Protein AF-A0A3G5BII8-F1 (afdb_monomer)

Radius of gyration: 22.61 Å; Cα contacts (8 Å, |Δi|>4): 204; chains: 1; bounding box: 54×61×58 Å

Secondary structure (DSSP, 8-state):
--------------------HHHHHHHHHHHTT---SSHHHHHHHHHHHHHHHHHHHHHHHHHHTTSSSS-----GGGG--HHHHHHHTT---GGGGTTHHHHHHHHHHTT---SSHHHHHHHHHHHHHHHHHHHHHHHHHHTTSSS------TTTTS-HHHHHHHHS----PPPHHHHHHHHHHHHHHTT---SSHHHHHHHHHHHHHHHHHHHHHHHHHHTTSSS------TTTTS-HHHHHHHHSSPPPPP------

InterPro domains:
  IPR013201 Cathepsin propeptide inhibitor domain (I29) [PF08246] (25-84)
  IPR013201 Cathepsin propeptide inhibitor domain (I29) [PF08246] (103-163)
  IPR013201 Cathepsin propeptide inhibitor domain (I29) [PF08246] (183-243)
  IPR013201 Cathepsin propeptide inhibitor domain (I29) [SM00848] (25-85)
  IPR013201 Cathepsin propeptide inhibitor domain (I29) [SM00848] (103-163)
  IPR013201 Cathepsin propeptide inhibitor domain (I29) [SM00848] (183-243)
  IPR038765 Papain-like cysteine peptidase superfamily [SSF54001] (20-92)
  IPR038765 Papain-like cysteine peptidase superfamily [SSF54001] (96-172)
  IPR038765 Papain-like cysteine peptidase superfamily [SSF54001] (176-254)

pLDDT: mean 79.93, std 18.83, range [32.47, 97.56]

Structure (mmCIF, N/CA/C/O backbone):
data_AF-A0A3G5BII8-F1
#
_entry.id   AF-A0A3G5BII8-F1
#
loop_
_atom_site.group_PDB
_atom_site.id
_atom_site.type_symbol
_atom_site.label_atom_id
_atom_site.label_alt_id
_atom_site.label_comp_id
_atom_site.label_asym_id
_atom_site.label_entity_id
_atom_site.label_seq_id
_atom_site.pdbx_PDB_ins_code
_atom_site.Cartn_x
_atom_site.Cartn_y
_atom_site.Cartn_z
_atom_site.occupancy
_atom_site.B_iso_or_equiv
_atom_site.auth_seq_id
_atom_site.auth_comp_id
_atom_site.auth_asym_id
_atom_site.auth_atom_id
_atom_site.pdbx_PDB_model_num
ATOM 1 N N . MET A 1 1 ? -28.812 -36.209 3.129 1.00 38.53 1 MET A N 1
ATOM 2 C CA . MET A 1 1 ? -28.213 -36.170 1.780 1.00 38.53 1 MET A CA 1
ATOM 3 C C . MET A 1 1 ? -27.458 -34.857 1.645 1.00 38.53 1 MET A C 1
ATOM 5 O O . MET A 1 1 ? -28.089 -33.820 1.511 1.00 38.53 1 MET A O 1
ATOM 9 N N . LYS A 1 2 ? -26.135 -34.874 1.835 1.00 33.44 2 LYS A N 1
ATOM 10 C CA . LYS A 1 2 ? -25.273 -33.694 1.691 1.00 33.44 2 LYS A CA 1
ATOM 11 C C . LYS A 1 2 ? -24.419 -33.920 0.448 1.00 33.44 2 LYS A C 1
ATOM 13 O O . LYS A 1 2 ? -23.613 -34.845 0.433 1.00 33.44 2 LYS A O 1
ATOM 18 N N . GLY A 1 3 ? -24.686 -33.138 -0.595 1.00 33.31 3 GLY A N 1
ATOM 19 C CA . GLY A 1 3 ? -23.912 -33.132 -1.830 1.00 33.31 3 GLY A CA 1
ATOM 20 C C . GLY A 1 3 ? -22.541 -32.516 -1.577 1.00 33.31 3 GLY A C 1
ATOM 21 O O . GLY A 1 3 ? -22.441 -31.406 -1.057 1.00 33.31 3 GLY A O 1
ATOM 22 N N . PHE A 1 4 ? -21.498 -33.270 -1.903 1.00 38.75 4 PHE A N 1
ATOM 23 C CA . PHE A 1 4 ? -20.119 -32.807 -1.916 1.00 38.75 4 PHE A CA 1
ATOM 24 C C . PHE A 1 4 ? -19.889 -31.978 -3.183 1.00 38.75 4 PHE A C 1
ATOM 26 O O . PHE A 1 4 ? -19.974 -32.504 -4.289 1.00 38.75 4 PHE A O 1
ATOM 33 N N . PHE A 1 5 ? -19.575 -30.694 -3.021 1.00 34.56 5 PHE A N 1
ATOM 34 C CA . PHE A 1 5 ? -18.936 -29.905 -4.069 1.00 34.56 5 PHE A CA 1
ATOM 35 C C . PHE A 1 5 ? -17.430 -30.164 -3.998 1.00 34.56 5 PHE A C 1
ATOM 37 O O . PHE A 1 5 ? -16.744 -29.710 -3.083 1.00 34.56 5 PHE A O 1
ATOM 44 N N . THR A 1 6 ? -16.926 -30.947 -4.945 1.00 35.56 6 THR A N 1
ATOM 45 C CA . THR A 1 6 ? -15.498 -31.164 -5.173 1.00 35.56 6 THR A CA 1
ATOM 46 C C . THR A 1 6 ? -14.870 -29.887 -5.726 1.00 35.56 6 THR A C 1
ATOM 48 O O . THR A 1 6 ? -15.119 -29.512 -6.870 1.00 35.56 6 THR A O 1
ATOM 51 N N . PHE A 1 7 ? -14.044 -29.225 -4.916 1.00 34.06 7 PHE A N 1
ATOM 52 C CA . PHE A 1 7 ? -13.081 -28.241 -5.401 1.00 34.06 7 PHE A CA 1
ATOM 53 C C . PH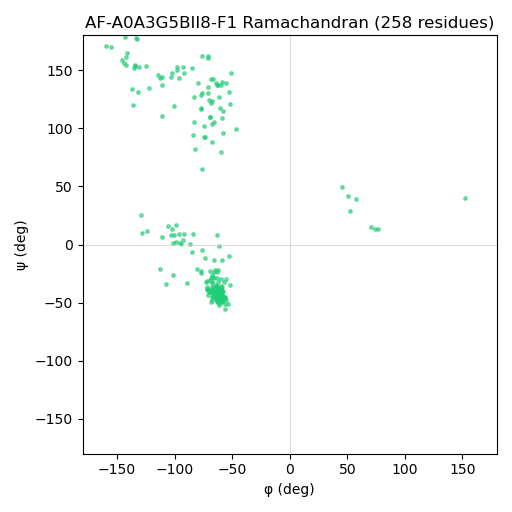E A 1 7 ? -12.002 -28.972 -6.202 1.00 34.06 7 PHE A C 1
ATOM 55 O O . PHE A 1 7 ? -11.334 -29.865 -5.682 1.00 34.06 7 PHE A O 1
ATOM 62 N N . ILE A 1 8 ? -11.831 -28.590 -7.466 1.00 34.06 8 ILE A N 1
ATOM 63 C CA . ILE A 1 8 ? -10.704 -29.028 -8.287 1.00 34.06 8 ILE A CA 1
ATOM 64 C C . ILE A 1 8 ? -9.468 -28.281 -7.778 1.00 34.06 8 ILE A C 1
ATOM 66 O O . ILE A 1 8 ? -9.187 -27.153 -8.175 1.00 34.06 8 ILE A O 1
ATOM 70 N N . ALA A 1 9 ? -8.745 -28.908 -6.855 1.00 32.47 9 ALA A N 1
ATOM 71 C CA . ALA A 1 9 ? -7.364 -28.566 -6.580 1.00 32.47 9 ALA A CA 1
ATOM 72 C C . ALA A 1 9 ? -6.518 -29.118 -7.736 1.00 32.47 9 ALA A C 1
ATOM 74 O O . ALA A 1 9 ? -6.235 -30.312 -7.779 1.00 32.47 9 ALA A O 1
ATOM 75 N N . PHE A 1 10 ? -6.098 -28.263 -8.670 1.00 37.59 10 PHE A N 1
ATOM 76 C CA . PHE A 1 10 ? -4.980 -28.589 -9.563 1.00 37.59 10 PHE A CA 1
ATOM 77 C C . PHE A 1 10 ? -3.667 -28.445 -8.778 1.00 37.59 10 PHE A C 1
ATOM 79 O O . PHE A 1 10 ? -2.844 -27.573 -9.026 1.00 37.59 10 PHE A O 1
ATOM 86 N N . GLY A 1 11 ? -3.496 -29.299 -7.768 1.00 35.84 11 GLY A N 1
ATOM 87 C CA . GLY A 1 11 ? -2.179 -29.687 -7.294 1.00 35.84 11 GLY A CA 1
ATOM 88 C C . GLY A 1 11 ? -1.725 -30.812 -8.206 1.00 35.84 11 GLY A C 1
ATOM 89 O O . GLY A 1 11 ? -2.111 -31.960 -7.997 1.00 35.84 11 GLY A O 1
ATOM 90 N N . ALA A 1 12 ? -0.977 -30.484 -9.257 1.00 36.06 12 ALA A N 1
ATOM 91 C CA . ALA A 1 12 ? -0.337 -31.498 -10.078 1.00 36.06 12 ALA A CA 1
ATOM 92 C C . ALA A 1 12 ? 0.745 -32.188 -9.232 1.00 36.06 12 ALA A C 1
ATOM 94 O O . ALA A 1 12 ? 1.900 -31.780 -9.208 1.00 36.06 12 ALA A O 1
ATOM 95 N N . VAL A 1 13 ? 0.349 -33.237 -8.511 1.00 46.75 13 VAL A N 1
ATOM 96 C CA . VAL A 1 13 ? 1.256 -34.318 -8.134 1.00 46.75 13 VAL A CA 1
ATOM 97 C C . VAL A 1 13 ? 1.460 -35.120 -9.412 1.00 46.75 13 VAL A C 1
ATOM 99 O O . VAL A 1 13 ? 0.645 -35.975 -9.754 1.00 46.75 13 VAL A O 1
ATOM 102 N N . LEU A 1 14 ? 2.504 -34.789 -10.167 1.00 34.50 14 LEU A N 1
ATOM 103 C CA . LEU A 1 14 ? 2.936 -35.578 -11.313 1.00 34.50 14 LEU A CA 1
ATOM 104 C C . LEU A 1 14 ? 4.387 -35.999 -11.120 1.00 34.50 14 LEU A C 1
ATOM 106 O O . LEU A 1 14 ? 5.231 -35.241 -10.650 1.00 34.50 14 LEU A O 1
ATOM 110 N N . ALA A 1 15 ? 4.601 -37.274 -11.418 1.00 34.09 15 ALA A N 1
ATOM 111 C CA . ALA A 1 15 ? 5.827 -38.019 -11.242 1.00 34.09 15 ALA A CA 1
ATOM 112 C C . ALA A 1 15 ? 7.044 -37.313 -11.857 1.00 34.09 15 ALA A C 1
ATOM 114 O O . ALA A 1 15 ? 6.938 -36.667 -12.897 1.00 34.09 15 ALA A O 1
ATOM 115 N N . PHE A 1 16 ? 8.204 -37.510 -11.223 1.00 39.09 16 PHE A N 1
ATOM 116 C CA . PHE A 1 16 ? 9.530 -37.115 -11.699 1.00 39.09 16 PHE A CA 1
ATOM 117 C C . PHE A 1 16 ? 9.849 -37.797 -13.048 1.00 39.09 16 PHE A C 1
ATOM 119 O O . PHE A 1 16 ? 10.567 -38.791 -13.119 1.00 39.09 16 PHE A O 1
ATOM 126 N N . ALA A 1 17 ? 9.321 -37.262 -14.144 1.00 41.09 17 ALA A N 1
ATOM 127 C CA . ALA A 1 17 ? 10.136 -37.108 -15.334 1.00 41.09 17 ALA A CA 1
ATOM 128 C C . ALA A 1 17 ? 11.030 -35.899 -15.047 1.00 41.09 17 ALA A C 1
ATOM 130 O O . ALA A 1 17 ? 10.524 -34.878 -14.587 1.00 41.09 17 ALA A O 1
ATOM 131 N N . ALA A 1 18 ? 12.344 -36.014 -15.249 1.00 48.53 18 ALA A N 1
ATOM 132 C CA . ALA A 1 18 ? 13.212 -34.842 -15.260 1.00 48.53 18 ALA A CA 1
ATOM 133 C C . ALA A 1 18 ? 12.681 -33.917 -16.361 1.00 48.53 18 ALA A C 1
ATOM 135 O O . ALA A 1 18 ? 12.910 -34.171 -17.543 1.00 48.53 18 ALA A O 1
ATOM 136 N N . ALA A 1 19 ? 11.859 -32.938 -15.981 1.00 58.09 19 ALA A N 1
ATOM 137 C CA . ALA A 1 19 ? 11.306 -31.990 -16.920 1.00 58.09 19 ALA A CA 1
ATOM 138 C C . ALA A 1 19 ? 12.497 -31.264 -17.538 1.00 58.09 19 ALA A C 1
ATOM 140 O O . ALA A 1 19 ? 13.308 -30.665 -16.830 1.00 58.09 19 ALA A O 1
ATOM 141 N N . ASP A 1 20 ? 12.646 -31.419 -18.851 1.00 81.81 20 ASP A N 1
ATOM 142 C CA . ASP A 1 20 ? 13.709 -30.758 -19.586 1.00 81.81 20 ASP A CA 1
ATOM 143 C C . ASP A 1 20 ? 13.573 -29.243 -19.391 1.00 81.81 20 ASP A C 1
ATOM 145 O O . ASP A 1 20 ? 12.462 -28.701 -19.394 1.00 81.81 20 ASP A O 1
ATOM 149 N N . PHE A 1 21 ? 14.703 -28.560 -19.221 1.00 87.31 21 PHE A N 1
ATOM 150 C CA . PHE A 1 21 ? 14.760 -27.116 -19.011 1.00 87.31 21 PHE A CA 1
ATOM 151 C C . PHE A 1 21 ? 13.979 -26.358 -20.095 1.00 87.31 21 PHE A C 1
ATOM 153 O O . PHE A 1 21 ? 13.325 -25.354 -19.814 1.00 87.31 21 PHE A O 1
ATOM 160 N N . GLU A 1 22 ? 13.990 -26.868 -21.328 1.00 88.75 22 GLU A N 1
ATOM 161 C CA . GLU A 1 22 ? 13.224 -26.308 -22.443 1.00 88.75 22 GLU A CA 1
ATOM 162 C C . GLU A 1 22 ? 11.706 -26.373 -22.225 1.00 88.75 22 GLU A C 1
ATOM 164 O O . GLU A 1 22 ? 10.993 -25.417 -22.543 1.00 88.75 22 GLU A O 1
ATOM 169 N N . SER A 1 23 ? 11.204 -27.461 -21.633 1.00 88.75 23 SER A N 1
ATOM 170 C CA . SER A 1 23 ? 9.790 -27.599 -21.270 1.00 88.75 23 SER A CA 1
ATOM 171 C C . SER A 1 23 ? 9.414 -26.625 -20.156 1.00 88.75 23 SER A C 1
ATOM 173 O O . SER A 1 23 ? 8.394 -25.947 -20.254 1.00 88.75 23 SER A O 1
ATOM 175 N N . GLU A 1 24 ? 10.245 -26.509 -19.121 1.00 90.06 24 GLU A N 1
ATOM 176 C CA . GLU A 1 24 ? 10.020 -25.586 -17.999 1.00 90.06 24 GLU A CA 1
ATOM 177 C C . GLU A 1 24 ? 10.048 -24.123 -18.451 1.00 90.06 24 GLU A C 1
ATOM 179 O O . GLU A 1 24 ? 9.194 -23.328 -18.064 1.00 90.06 24 GLU A O 1
ATOM 184 N N . TRP A 1 25 ? 10.971 -23.769 -19.348 1.00 92.25 25 TRP A N 1
ATOM 185 C CA . TRP A 1 25 ? 11.006 -22.447 -19.969 1.00 92.25 25 TRP A CA 1
ATOM 186 C C . TRP A 1 25 ? 9.746 -22.165 -20.792 1.00 92.25 25 TRP A C 1
ATOM 188 O O . TRP A 1 25 ? 9.158 -21.086 -20.684 1.00 92.25 25 TRP A O 1
ATOM 198 N N . ALA A 1 26 ? 9.290 -23.127 -21.599 1.00 90.06 26 ALA A N 1
ATOM 199 C CA . ALA A 1 26 ? 8.061 -22.981 -22.373 1.00 90.06 26 ALA A CA 1
ATOM 200 C C . ALA A 1 26 ? 6.830 -22.814 -21.465 1.00 90.06 26 ALA A C 1
ATOM 202 O O . ALA A 1 26 ? 6.017 -21.916 -21.698 1.00 90.06 26 ALA A O 1
ATOM 203 N N . GLN A 1 27 ? 6.720 -23.621 -20.407 1.00 87.62 27 GLN A N 1
ATOM 204 C CA . GLN A 1 27 ? 5.640 -23.528 -19.423 1.00 87.62 27 GLN A CA 1
ATOM 205 C C . GLN A 1 27 ? 5.669 -22.200 -18.674 1.00 87.62 27 GLN A C 1
ATOM 207 O O . GLN A 1 27 ? 4.633 -21.546 -18.578 1.00 87.62 27 GLN A O 1
ATOM 212 N N . PHE A 1 28 ? 6.842 -21.752 -18.224 1.00 88.25 28 PHE A N 1
ATOM 213 C CA . PHE A 1 28 ? 7.020 -20.446 -17.596 1.00 88.25 28 PHE A CA 1
ATOM 214 C C . PHE A 1 28 ? 6.512 -19.321 -18.501 1.00 88.25 28 PHE A C 1
ATOM 216 O O . PHE A 1 28 ? 5.731 -18.474 -18.059 1.00 88.25 28 PHE A O 1
ATOM 223 N N . LYS A 1 29 ? 6.885 -19.332 -19.788 1.00 88.00 29 LYS A N 1
ATOM 224 C CA . LYS A 1 29 ? 6.420 -18.308 -20.729 1.00 88.00 29 LYS A CA 1
ATOM 225 C C . LYS A 1 29 ? 4.902 -18.306 -20.887 1.00 88.00 29 LYS A C 1
ATOM 227 O O . LYS A 1 29 ? 4.303 -17.235 -20.914 1.00 88.00 29 LYS A O 1
ATOM 232 N N . VAL A 1 30 ? 4.272 -19.477 -20.955 1.00 82.94 30 VAL A N 1
ATOM 233 C CA . VAL A 1 30 ? 2.809 -19.592 -21.061 1.00 82.94 30 VAL A CA 1
ATOM 234 C C . VAL A 1 30 ? 2.125 -19.146 -19.768 1.00 82.94 30 VAL A C 1
ATOM 236 O O . VAL A 1 30 ? 1.222 -18.313 -19.804 1.00 82.94 30 VAL A O 1
ATOM 239 N N . GLN A 1 31 ? 2.574 -19.658 -18.623 1.00 78.94 31 GLN A N 1
ATOM 240 C CA . GLN A 1 31 ? 1.980 -19.404 -17.312 1.00 78.94 31 GLN A CA 1
ATOM 241 C C . GLN A 1 31 ? 2.031 -17.923 -16.925 1.00 78.94 31 GLN A C 1
ATOM 243 O O . GLN A 1 31 ? 1.066 -17.399 -16.373 1.00 78.94 31 GLN A O 1
ATOM 248 N N . TYR A 1 32 ? 3.140 -17.249 -17.231 1.00 77.00 32 TYR A N 1
ATOM 249 C CA . TYR A 1 32 ? 3.379 -15.846 -16.882 1.00 77.00 32 TYR A CA 1
ATOM 250 C C . TYR A 1 32 ? 3.252 -14.894 -18.078 1.00 77.00 32 TYR A C 1
ATOM 252 O O . TYR A 1 32 ? 3.715 -13.751 -18.018 1.00 77.00 32 TYR A O 1
ATOM 260 N N . ASN A 1 33 ? 2.637 -15.373 -19.168 1.00 81.06 33 ASN A N 1
ATOM 261 C CA . ASN A 1 33 ? 2.380 -14.634 -20.404 1.00 81.06 33 ASN A CA 1
ATOM 262 C C . ASN A 1 33 ? 3.601 -13.821 -20.890 1.00 81.06 33 ASN A C 1
ATOM 264 O O . ASN A 1 33 ? 3.518 -12.615 -21.139 1.00 81.06 33 ASN A O 1
ATOM 268 N N . ARG A 1 34 ? 4.766 -14.475 -20.955 1.00 76.88 34 ARG A N 1
ATOM 269 C CA . ARG A 1 34 ? 6.043 -13.849 -21.306 1.00 76.88 34 ARG A CA 1
ATOM 270 C C . ARG A 1 34 ? 6.212 -13.743 -22.813 1.00 76.88 34 ARG A C 1
ATOM 272 O O . ARG A 1 34 ? 6.180 -14.742 -23.527 1.00 76.88 34 ARG A O 1
ATOM 279 N N . HIS A 1 35 ? 6.496 -12.521 -23.250 1.00 82.38 35 HIS A N 1
ATOM 280 C CA . HIS A 1 35 ? 6.869 -12.175 -24.617 1.00 82.38 35 HIS A CA 1
ATOM 281 C C . HIS A 1 35 ? 8.116 -11.296 -24.562 1.00 82.38 35 HIS A C 1
ATOM 283 O O . HIS A 1 35 ? 8.153 -10.333 -23.793 1.00 82.38 35 HIS A O 1
ATOM 289 N N . TYR A 1 36 ? 9.127 -11.632 -25.358 1.00 82.94 36 TYR A N 1
ATOM 290 C CA . TYR A 1 36 ? 10.406 -10.921 -25.404 1.00 82.94 36 TYR A CA 1
ATOM 291 C C . TYR A 1 36 ? 10.535 -10.190 -26.738 1.00 82.94 36 TYR A C 1
ATOM 293 O O . TYR A 1 36 ? 10.153 -10.730 -27.776 1.00 82.94 36 TYR A O 1
ATOM 301 N N . ALA A 1 37 ? 11.017 -8.944 -26.714 1.00 75.69 37 ALA A N 1
ATOM 302 C CA . ALA A 1 37 ? 10.970 -8.080 -27.892 1.00 75.69 37 ALA A CA 1
ATOM 303 C C . ALA A 1 37 ? 11.961 -8.516 -28.977 1.00 75.69 37 ALA A C 1
ATOM 305 O O . ALA A 1 37 ? 11.701 -8.328 -30.166 1.00 75.69 37 ALA A O 1
ATOM 306 N N . THR A 1 38 ? 13.089 -9.098 -28.568 1.00 83.00 38 THR A N 1
ATOM 307 C CA . THR A 1 38 ? 14.141 -9.564 -29.469 1.00 83.00 38 THR A CA 1
ATOM 308 C C . THR A 1 38 ? 14.622 -10.962 -29.073 1.00 83.00 38 THR A C 1
ATOM 310 O O . THR A 1 38 ? 14.563 -11.325 -27.894 1.00 83.00 38 THR A O 1
ATOM 313 N N . PRO A 1 39 ? 15.154 -11.755 -30.023 1.00 85.31 39 PRO A N 1
ATOM 314 C CA . PRO A 1 39 ? 15.791 -13.034 -29.707 1.00 85.31 39 PRO A CA 1
ATOM 315 C C . PRO A 1 39 ? 16.956 -12.900 -28.715 1.00 85.31 39 PRO A C 1
ATOM 317 O O . PRO A 1 39 ? 17.194 -13.795 -27.909 1.00 85.31 39 PRO A O 1
ATOM 320 N N . GLN A 1 40 ? 17.671 -11.773 -28.750 1.00 79.62 40 GLN A N 1
ATOM 321 C CA . GLN A 1 40 ? 18.757 -11.465 -27.820 1.00 79.62 40 GLN A CA 1
ATOM 322 C C . GLN A 1 40 ? 18.227 -11.271 -26.394 1.00 79.62 40 GLN A C 1
ATOM 324 O O . GLN A 1 40 ? 18.801 -11.804 -25.445 1.00 79.62 40 GLN A O 1
ATOM 329 N N . GLU A 1 41 ? 17.108 -10.556 -26.240 1.00 79.12 41 GLU A N 1
ATOM 330 C CA . GLU A 1 41 ? 16.428 -10.420 -24.953 1.00 79.12 41 GLU A CA 1
ATOM 331 C C . GLU A 1 41 ? 15.916 -11.778 -24.460 1.00 79.12 41 GLU A C 1
ATOM 333 O O . GLU A 1 41 ? 16.124 -12.114 -23.297 1.00 79.12 41 GLU A O 1
ATOM 338 N N . GLU A 1 42 ? 15.315 -12.593 -25.330 1.00 87.50 42 GLU A N 1
ATOM 339 C CA . GLU A 1 42 ? 14.859 -13.934 -24.953 1.00 87.50 42 GLU A CA 1
ATOM 340 C C . GLU A 1 42 ? 16.017 -14.810 -24.462 1.00 87.50 42 GLU A C 1
ATOM 342 O O . GLU A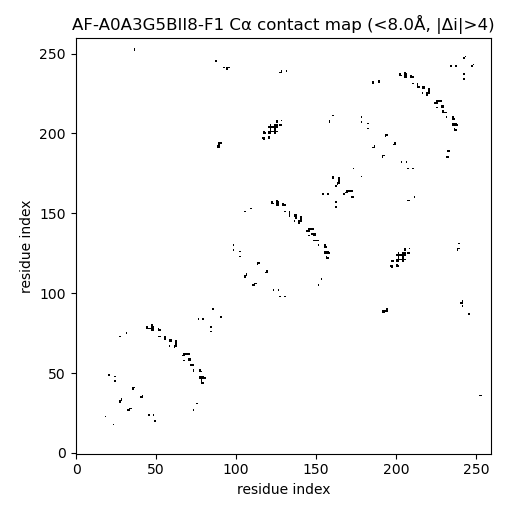 1 42 ? 15.892 -15.458 -23.423 1.00 87.50 42 GLU A O 1
ATOM 347 N N . ALA A 1 43 ? 17.159 -14.794 -25.152 1.00 86.62 43 ALA A N 1
ATOM 348 C CA . ALA A 1 43 ? 18.345 -15.538 -24.738 1.00 86.62 43 ALA A CA 1
ATOM 349 C C . ALA A 1 43 ? 18.859 -15.080 -23.362 1.00 86.62 43 ALA A C 1
ATOM 351 O O . ALA A 1 43 ? 19.145 -15.912 -22.498 1.00 86.62 43 ALA A O 1
ATOM 352 N N . PHE A 1 44 ? 18.912 -13.767 -23.123 1.00 84.94 44 PHE A N 1
ATOM 353 C CA . PHE A 1 44 ? 19.305 -13.199 -21.832 1.00 84.94 44 PHE A CA 1
ATOM 354 C C . PHE A 1 44 ? 18.338 -13.594 -20.703 1.00 84.94 44 PHE A C 1
ATOM 356 O O . PHE A 1 44 ? 18.761 -14.018 -19.626 1.00 84.94 44 PHE A O 1
ATOM 363 N N . ARG A 1 45 ? 17.029 -13.509 -20.949 1.00 89.31 45 ARG A N 1
ATOM 364 C CA . ARG A 1 45 ? 15.978 -13.847 -19.974 1.00 89.31 45 ARG A CA 1
ATOM 365 C C . ARG A 1 45 ? 15.938 -15.336 -19.668 1.00 89.31 45 ARG A C 1
ATOM 367 O O . ARG A 1 45 ? 15.774 -15.713 -18.510 1.00 89.31 45 ARG A O 1
ATOM 374 N N . LYS A 1 46 ? 16.160 -16.171 -20.682 1.00 92.06 46 LYS A N 1
ATOM 375 C CA . LYS A 1 46 ? 16.286 -17.622 -20.541 1.00 92.06 46 LYS A CA 1
ATOM 376 C C . LYS A 1 46 ? 17.475 -17.997 -19.656 1.00 92.06 46 LYS A C 1
ATOM 378 O O . LYS A 1 46 ? 17.353 -18.903 -18.840 1.00 92.06 46 LYS A O 1
ATOM 383 N N . GLU A 1 47 ? 18.588 -17.269 -19.746 1.00 90.00 47 GLU A N 1
ATOM 384 C CA . GLU A 1 47 ? 19.750 -17.474 -18.870 1.00 90.00 47 GLU A CA 1
ATOM 385 C C . GLU A 1 47 ? 19.471 -17.063 -17.412 1.00 90.00 47 GLU A C 1
ATOM 387 O O . GLU A 1 47 ? 19.850 -17.768 -16.478 1.00 90.00 47 GLU A O 1
ATOM 392 N N . LEU A 1 48 ? 18.752 -15.960 -17.185 1.00 86.50 48 LEU A N 1
ATOM 393 C CA . LEU A 1 48 ? 18.307 -15.579 -15.835 1.00 86.50 48 LEU A CA 1
ATOM 394 C C . LEU A 1 48 ? 17.339 -16.608 -15.243 1.00 86.50 48 LEU A C 1
ATOM 396 O O . LEU A 1 48 ? 17.469 -16.993 -14.079 1.00 86.50 48 LEU A O 1
ATOM 400 N N . PHE A 1 49 ? 16.399 -17.079 -16.061 1.00 91.38 49 PHE A N 1
ATOM 401 C CA . PHE A 1 49 ? 15.466 -18.127 -15.679 1.00 91.38 49 PHE A CA 1
ATOM 402 C C . PHE A 1 49 ? 16.186 -19.431 -15.344 1.00 91.38 49 PHE A C 1
ATOM 404 O O . PHE A 1 49 ? 15.866 -20.033 -14.325 1.00 91.38 49 PHE A O 1
ATOM 411 N N . ARG A 1 50 ? 17.198 -19.825 -16.128 1.00 92.50 50 ARG A N 1
ATOM 412 C CA . ARG A 1 50 ? 18.049 -20.991 -15.846 1.00 92.50 50 ARG A CA 1
ATOM 413 C C . ARG A 1 50 ? 18.654 -20.926 -14.454 1.00 92.50 50 ARG A C 1
ATOM 415 O O . ARG A 1 50 ? 18.463 -21.854 -13.676 1.00 92.50 50 ARG A O 1
ATOM 422 N N . LYS A 1 51 ? 19.285 -19.803 -14.107 1.00 88.94 51 LYS A N 1
ATOM 423 C CA . LYS A 1 51 ? 19.875 -19.596 -12.775 1.00 88.94 51 LYS A CA 1
ATOM 424 C C . LYS A 1 51 ? 18.838 -19.719 -11.661 1.00 88.94 51 LYS A C 1
ATOM 426 O O . LYS A 1 51 ? 19.092 -20.360 -10.644 1.00 88.94 51 LYS A O 1
ATOM 431 N N . THR A 1 52 ? 17.656 -19.125 -11.843 1.00 83.75 52 THR A N 1
ATOM 432 C CA . THR A 1 52 ? 16.571 -19.250 -10.859 1.00 83.75 52 THR A CA 1
ATOM 433 C C . THR A 1 52 ? 16.063 -20.687 -10.765 1.00 83.75 52 THR A C 1
ATOM 435 O O . THR A 1 52 ? 15.827 -21.178 -9.665 1.00 83.75 52 THR A O 1
ATOM 438 N N . TRP A 1 53 ? 15.903 -21.369 -11.895 1.00 90.06 53 TRP A N 1
ATOM 439 C CA . TRP A 1 53 ? 15.429 -22.744 -11.952 1.00 90.06 53 TRP A CA 1
ATOM 440 C C . TRP A 1 53 ? 16.399 -23.694 -11.251 1.00 90.06 53 TRP A C 1
ATOM 442 O O . TRP A 1 53 ? 15.975 -24.432 -10.366 1.00 90.06 53 TRP A O 1
ATOM 452 N N . GLU A 1 54 ? 17.698 -23.599 -11.537 1.00 90.12 54 GLU A N 1
ATOM 453 C CA . GLU A 1 54 ? 18.749 -24.365 -10.854 1.00 90.12 54 GLU A CA 1
ATOM 454 C C . GLU A 1 54 ? 18.738 -24.124 -9.338 1.00 90.12 54 GLU A C 1
ATOM 456 O O . GLU A 1 54 ? 18.741 -25.080 -8.563 1.00 90.12 54 GLU A O 1
ATOM 461 N N . MET A 1 55 ? 18.625 -22.863 -8.905 1.00 87.44 55 MET A N 1
ATOM 462 C CA . MET A 1 55 ? 18.508 -22.507 -7.485 1.00 87.44 55 MET A CA 1
ATOM 463 C C . MET A 1 55 ? 17.283 -23.162 -6.825 1.00 87.44 55 MET A C 1
ATOM 465 O O . MET A 1 55 ? 17.381 -23.685 -5.712 1.00 87.44 55 MET A O 1
ATOM 469 N N . VAL A 1 56 ? 16.126 -23.148 -7.496 1.00 85.62 56 VAL A N 1
ATOM 470 C CA . VAL A 1 56 ? 14.894 -23.784 -7.001 1.00 85.62 56 VAL A CA 1
ATOM 471 C C . VAL A 1 56 ? 15.068 -25.300 -6.895 1.00 85.62 56 VAL A C 1
ATOM 473 O O . VAL A 1 56 ? 14.676 -25.881 -5.880 1.00 85.62 56 VAL A O 1
ATOM 476 N N . GLN A 1 57 ? 15.681 -25.941 -7.894 1.00 87.38 57 GLN A N 1
ATOM 477 C CA . GLN A 1 57 ? 15.955 -27.381 -7.862 1.00 87.38 57 GLN A CA 1
ATOM 478 C C . GLN A 1 57 ? 16.905 -27.745 -6.716 1.00 87.38 57 GLN A C 1
ATOM 480 O O . GLN A 1 57 ? 16.626 -28.676 -5.959 1.00 87.38 57 GLN A O 1
ATOM 485 N N . GLU A 1 58 ? 17.988 -26.986 -6.528 1.00 86.12 58 GLU A N 1
ATOM 486 C CA . GLU A 1 58 ? 18.949 -27.221 -5.446 1.00 86.12 58 GLU A CA 1
ATOM 487 C C . GLU A 1 58 ? 18.289 -27.079 -4.065 1.00 86.12 58 GLU A C 1
ATOM 489 O O . GLU A 1 58 ? 18.477 -27.925 -3.185 1.00 86.12 58 GLU A O 1
ATOM 494 N N . HIS A 1 59 ? 17.473 -26.041 -3.869 1.00 81.00 59 HIS A N 1
ATOM 495 C CA . HIS A 1 59 ? 16.737 -25.847 -2.623 1.00 81.00 59 HIS A CA 1
ATOM 496 C C . HIS A 1 59 ? 15.722 -26.969 -2.368 1.00 81.00 59 HIS A C 1
ATOM 498 O O . HIS A 1 59 ? 15.636 -27.498 -1.259 1.00 81.00 59 HIS A O 1
ATOM 504 N N . ASN A 1 60 ? 14.968 -27.379 -3.387 1.00 83.06 60 ASN A N 1
ATOM 505 C CA . ASN A 1 60 ? 13.988 -28.453 -3.243 1.00 83.06 60 ASN A CA 1
ATOM 506 C C . ASN A 1 60 ? 14.655 -29.818 -3.018 1.00 83.06 60 ASN A C 1
ATOM 508 O O . ASN A 1 60 ? 14.107 -30.645 -2.289 1.00 83.06 60 ASN A O 1
ATOM 512 N N . ALA A 1 61 ? 15.868 -30.035 -3.531 1.00 86.94 61 ALA A N 1
ATOM 513 C CA . ALA A 1 61 ? 16.677 -31.194 -3.167 1.00 86.94 61 ALA A CA 1
ATOM 514 C C . ALA A 1 61 ? 17.060 -31.170 -1.675 1.00 86.94 61 ALA A C 1
ATOM 516 O O . ALA A 1 61 ? 16.921 -32.190 -0.999 1.00 86.94 61 ALA A O 1
ATOM 517 N N . LYS A 1 62 ? 17.464 -30.012 -1.129 1.00 78.88 62 LYS A N 1
ATOM 518 C CA . LYS A 1 62 ? 17.710 -29.837 0.321 1.00 78.88 62 LYS A CA 1
ATOM 519 C C . LYS A 1 62 ? 16.452 -30.116 1.146 1.00 78.88 62 LYS A C 1
ATOM 521 O O . LYS A 1 62 ? 16.538 -30.756 2.192 1.00 78.88 62 LYS A O 1
ATOM 526 N N . TYR A 1 63 ? 15.285 -29.693 0.661 1.00 74.62 63 TYR A N 1
ATOM 527 C CA . TYR A 1 63 ? 14.003 -29.966 1.315 1.00 74.62 63 TYR A CA 1
ATOM 528 C C . TYR A 1 63 ? 13.704 -31.465 1.384 1.00 74.62 63 TYR A C 1
ATOM 530 O O . TYR A 1 63 ? 13.355 -31.975 2.444 1.00 74.62 63 TYR A O 1
ATOM 538 N N . VAL A 1 64 ? 13.899 -32.193 0.280 1.00 82.62 64 VAL A N 1
ATOM 539 C CA . VAL A 1 64 ? 13.713 -33.655 0.242 1.00 82.62 64 VAL A CA 1
ATOM 540 C C . VAL A 1 64 ? 14.682 -34.370 1.190 1.00 82.62 64 VAL A C 1
ATOM 542 O O . VAL A 1 64 ? 14.318 -35.381 1.787 1.00 82.62 64 VAL A O 1
ATOM 545 N N . ARG A 1 65 ? 15.890 -33.826 1.388 1.00 89.00 65 ARG A N 1
ATOM 546 C CA . ARG A 1 65 ? 16.860 -34.316 2.386 1.00 89.00 65 ARG A CA 1
ATOM 547 C C . ARG A 1 65 ? 16.527 -33.916 3.831 1.00 89.00 65 ARG A C 1
ATOM 549 O O . ARG A 1 65 ? 17.219 -34.354 4.743 1.00 89.00 65 ARG A O 1
ATOM 556 N N . GLY A 1 66 ? 15.493 -33.103 4.055 1.00 85.12 66 GLY A N 1
ATOM 557 C CA . GLY A 1 66 ? 15.104 -32.612 5.379 1.00 85.12 66 GLY A CA 1
ATOM 558 C C . GLY A 1 66 ? 16.028 -31.534 5.957 1.00 85.12 66 GLY A C 1
ATOM 559 O O . GLY A 1 66 ? 15.938 -31.236 7.144 1.00 85.12 66 GLY A O 1
ATOM 560 N N . GLU A 1 67 ? 16.910 -30.941 5.145 1.00 83.12 67 GLU A N 1
ATOM 561 C CA . GLU A 1 67 ? 17.833 -29.872 5.570 1.00 83.12 67 GLU A CA 1
ATOM 562 C C . GLU A 1 67 ? 17.132 -28.512 5.696 1.00 83.12 67 GLU A C 1
ATOM 564 O O . GLU A 1 67 ? 17.577 -27.638 6.439 1.00 83.12 67 GLU A O 1
ATOM 569 N N . VAL A 1 68 ? 16.026 -28.329 4.972 1.00 69.00 68 VAL A N 1
ATOM 570 C CA . VAL A 1 68 ? 15.172 -27.138 5.027 1.00 69.00 68 VAL A CA 1
ATOM 571 C C . VAL A 1 68 ? 13.712 -27.554 5.188 1.00 69.00 68 VAL A C 1
ATOM 573 O O . VAL A 1 68 ? 13.308 -28.637 4.772 1.00 69.00 68 VAL 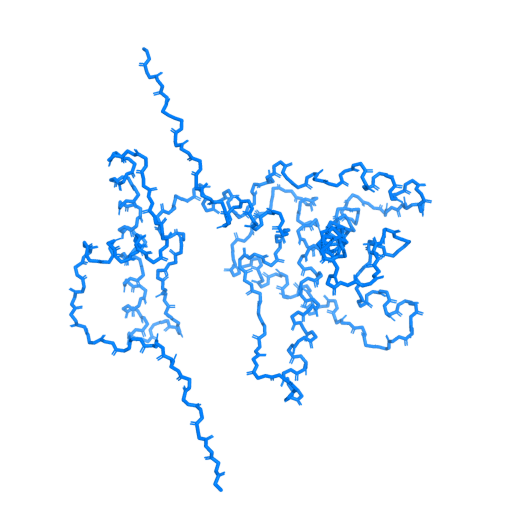A O 1
ATOM 576 N N . THR A 1 69 ? 12.901 -26.690 5.796 1.00 78.75 69 THR A N 1
ATOM 577 C CA . THR A 1 69 ? 11.506 -26.990 6.173 1.00 78.75 69 THR A CA 1
ATOM 578 C C . THR A 1 69 ? 10.467 -26.543 5.143 1.00 78.75 69 THR A C 1
ATOM 580 O O . THR A 1 69 ? 9.268 -26.705 5.368 1.00 78.75 69 THR A O 1
ATOM 583 N N . TRP A 1 70 ? 10.898 -25.974 4.018 1.00 75.06 70 TRP A N 1
ATOM 584 C CA . TRP A 1 70 ? 10.023 -25.394 3.001 1.00 75.06 70 TRP A CA 1
ATOM 585 C C . TRP A 1 70 ? 10.527 -25.688 1.582 1.00 75.06 70 TRP A C 1
ATOM 587 O O . TRP A 1 70 ? 11.670 -26.097 1.401 1.00 75.06 70 TRP A O 1
ATOM 597 N N . GLN A 1 71 ? 9.670 -25.486 0.579 1.00 66.94 71 GLN A N 1
ATOM 598 C CA . GLN A 1 71 ? 9.983 -25.663 -0.843 1.00 66.94 71 GLN A CA 1
ATOM 599 C C . GLN A 1 71 ? 9.927 -24.323 -1.580 1.00 66.94 71 GLN A C 1
ATOM 601 O O . GLN A 1 71 ? 9.086 -23.474 -1.281 1.00 66.94 71 GLN A O 1
ATOM 606 N N . MET A 1 72 ? 10.793 -24.156 -2.574 1.00 74.94 72 MET A N 1
ATOM 607 C CA . MET A 1 72 ? 10.761 -23.038 -3.510 1.00 74.94 72 MET A CA 1
ATOM 608 C C . MET A 1 72 ? 9.926 -23.394 -4.740 1.00 74.94 72 MET A C 1
ATOM 610 O O . MET A 1 72 ? 9.918 -24.535 -5.198 1.00 74.94 72 MET A O 1
ATOM 614 N N . GLY A 1 73 ? 9.259 -22.390 -5.302 1.00 82.94 73 GLY A N 1
ATOM 615 C CA . GLY A 1 73 ? 8.571 -22.487 -6.584 1.00 82.94 73 GLY A CA 1
ATOM 616 C C . GLY A 1 73 ? 9.061 -21.414 -7.548 1.00 82.94 73 GLY A C 1
ATOM 617 O O . GLY A 1 73 ? 9.506 -20.343 -7.126 1.00 82.94 73 GLY A O 1
ATOM 618 N N . ILE A 1 74 ? 8.949 -21.700 -8.845 1.00 83.56 74 ILE A N 1
ATOM 619 C CA . ILE A 1 74 ? 9.086 -20.689 -9.893 1.00 83.56 74 ILE A CA 1
ATOM 620 C C . ILE A 1 74 ? 7.957 -19.666 -9.728 1.00 83.56 74 ILE A C 1
ATOM 622 O O . ILE A 1 74 ? 6.814 -20.020 -9.441 1.00 83.56 74 ILE A O 1
ATOM 626 N N . ASN A 1 75 ? 8.290 -18.387 -9.875 1.00 81.25 75 ASN A N 1
ATOM 627 C CA . ASN A 1 75 ? 7.338 -17.285 -9.821 1.00 81.25 75 ASN A CA 1
ATOM 628 C C . ASN A 1 75 ? 7.558 -16.332 -11.000 1.00 81.25 75 ASN A C 1
ATOM 630 O O . ASN A 1 75 ? 8.500 -16.499 -11.772 1.00 81.25 75 ASN A O 1
ATOM 634 N N . ASP A 1 76 ? 6.715 -15.304 -11.110 1.00 77.31 76 ASP A N 1
ATOM 635 C CA . ASP A 1 76 ? 6.796 -14.310 -12.183 1.00 77.31 76 ASP A CA 1
ATOM 636 C C . ASP A 1 76 ? 8.194 -13.652 -12.255 1.00 77.31 76 ASP A C 1
ATOM 638 O O . ASP A 1 76 ? 8.706 -13.343 -13.321 1.00 77.31 76 ASP A O 1
ATOM 642 N N . PHE A 1 77 ? 8.907 -13.538 -11.139 1.00 81.56 77 PHE A N 1
ATOM 643 C CA . PHE A 1 77 ? 10.217 -12.890 -11.067 1.00 81.56 77 PHE A CA 1
ATOM 644 C C . PHE A 1 77 ? 11.399 -13.801 -11.441 1.00 81.56 77 PHE A C 1
ATOM 646 O O . PHE A 1 77 ? 12.558 -13.429 -11.228 1.00 81.56 77 PHE A O 1
ATOM 653 N N . ALA A 1 78 ? 11.143 -15.002 -11.970 1.00 83.56 78 ALA A N 1
ATOM 654 C CA . ALA A 1 78 ? 12.194 -15.981 -12.239 1.00 83.56 78 ALA A CA 1
ATOM 655 C C . ALA A 1 78 ? 13.169 -15.565 -13.356 1.00 83.56 78 ALA A C 1
ATOM 657 O O . ALA A 1 78 ? 14.332 -15.959 -13.312 1.00 83.56 78 ALA A O 1
ATOM 658 N N . ASP A 1 79 ? 12.739 -14.721 -14.299 1.00 87.31 79 ASP A N 1
ATOM 659 C CA . ASP A 1 79 ? 13.566 -14.175 -15.389 1.00 87.31 79 ASP A CA 1
ATOM 660 C C . ASP A 1 79 ? 14.103 -12.753 -15.113 1.00 87.31 79 ASP A C 1
ATOM 662 O O . ASP A 1 79 ? 14.500 -12.043 -16.042 1.00 87.31 79 ASP A O 1
ATOM 666 N N . TRP A 1 80 ? 14.076 -12.307 -13.851 1.00 80.81 80 TRP A N 1
ATOM 667 C CA . TRP A 1 80 ? 14.465 -10.948 -13.457 1.00 80.81 80 TRP A CA 1
ATOM 668 C C . TRP A 1 80 ? 15.913 -10.865 -12.974 1.00 80.81 80 TRP A C 1
ATOM 670 O O . TRP A 1 80 ? 16.387 -11.742 -12.241 1.00 80.81 80 TRP A O 1
ATOM 680 N N . THR A 1 81 ? 16.589 -9.762 -13.303 1.00 78.44 81 THR A N 1
ATOM 681 C CA . THR A 1 81 ? 17.920 -9.449 -12.770 1.00 78.44 81 THR A CA 1
ATOM 682 C C . THR A 1 81 ? 17.857 -9.058 -11.295 1.00 78.44 81 THR A C 1
ATOM 684 O O . THR A 1 81 ? 16.808 -8.681 -10.762 1.00 78.44 81 THR A O 1
ATOM 687 N N . SER A 1 82 ? 19.004 -9.110 -10.620 1.00 66.88 82 SER A N 1
ATOM 688 C CA . SER A 1 82 ? 19.142 -8.620 -9.246 1.00 66.88 82 SER A CA 1
ATOM 689 C C . SER A 1 82 ? 18.791 -7.135 -9.136 1.00 66.88 82 SER A C 1
ATOM 691 O O . SER A 1 82 ? 18.156 -6.726 -8.170 1.00 66.88 82 SER A O 1
ATOM 693 N N . GLU A 1 83 ? 19.129 -6.331 -10.142 1.00 60.94 83 GLU A N 1
ATOM 694 C CA . GLU A 1 83 ? 18.811 -4.903 -10.212 1.00 60.94 83 GLU A CA 1
ATOM 695 C C . GLU A 1 83 ? 17.319 -4.672 -10.440 1.00 60.94 83 GLU A C 1
ATOM 697 O O . GLU A 1 83 ? 16.752 -3.766 -9.842 1.00 60.94 83 GLU A O 1
ATOM 702 N N . GLU A 1 84 ? 16.655 -5.483 -11.265 1.00 67.50 84 GLU A N 1
ATOM 703 C CA . GLU A 1 84 ? 15.200 -5.418 -11.442 1.00 67.50 84 GLU A CA 1
ATOM 704 C C . GLU A 1 84 ? 14.467 -5.785 -10.154 1.00 67.50 84 GLU A C 1
ATOM 706 O O . GLU A 1 84 ? 13.545 -5.077 -9.756 1.00 67.50 84 GLU A O 1
ATOM 711 N N . LYS A 1 85 ? 14.923 -6.832 -9.457 1.00 68.06 85 LYS A N 1
ATOM 712 C CA . LYS A 1 85 ? 14.420 -7.206 -8.126 1.00 68.06 85 LYS A CA 1
ATOM 713 C C . LYS A 1 85 ? 14.721 -6.122 -7.086 1.00 68.06 85 LYS A C 1
ATOM 715 O O . LYS A 1 85 ? 13.900 -5.867 -6.215 1.00 68.06 85 LYS A O 1
ATOM 720 N N . LYS A 1 86 ? 15.859 -5.434 -7.189 1.00 58.31 86 LYS A N 1
ATOM 721 C CA . LYS A 1 86 ? 16.204 -4.300 -6.319 1.00 58.31 86 LYS A CA 1
ATOM 722 C C . LYS A 1 86 ? 15.323 -3.080 -6.598 1.00 58.31 86 LYS A C 1
ATOM 724 O O . LYS A 1 86 ? 14.851 -2.461 -5.654 1.00 58.31 86 LYS A O 1
ATOM 729 N N . ARG A 1 87 ? 15.039 -2.779 -7.871 1.00 56.91 87 ARG A N 1
ATOM 730 C CA . ARG A 1 87 ? 14.080 -1.736 -8.282 1.00 56.91 87 ARG A CA 1
ATOM 731 C C . ARG A 1 87 ? 12.666 -2.044 -7.793 1.00 56.91 87 ARG A C 1
ATOM 733 O O . ARG A 1 87 ? 11.976 -1.134 -7.356 1.00 56.91 87 ARG A O 1
ATOM 740 N N . LEU A 1 88 ? 12.279 -3.320 -7.805 1.00 59.03 88 LEU A N 1
ATOM 741 C CA . LEU A 1 88 ? 11.041 -3.820 -7.204 1.00 59.03 88 LEU A CA 1
ATOM 742 C C . LEU A 1 88 ? 11.000 -3.576 -5.682 1.00 59.03 88 LEU A C 1
ATOM 744 O O . LEU A 1 88 ? 9.958 -3.257 -5.129 1.00 59.03 88 LEU A O 1
ATOM 748 N N . ASN A 1 89 ? 12.137 -3.733 -5.003 1.00 54.91 89 ASN A N 1
ATOM 749 C CA . ASN A 1 89 ? 12.222 -3.763 -3.543 1.00 54.91 89 ASN A CA 1
ATOM 750 C C . ASN A 1 89 ? 12.496 -2.407 -2.865 1.00 54.91 89 ASN A C 1
ATOM 752 O O . ASN A 1 89 ? 12.648 -2.404 -1.645 1.00 54.91 89 ASN A O 1
ATOM 756 N N . GLY A 1 90 ? 12.562 -1.287 -3.595 1.00 52.62 90 GLY A N 1
ATOM 757 C CA . GLY A 1 90 ? 12.819 0.017 -2.965 1.00 52.62 90 GLY A CA 1
ATOM 758 C C . GLY A 1 90 ? 13.509 1.060 -3.838 1.00 52.62 90 GLY A C 1
ATOM 759 O O . GLY A 1 90 ? 14.387 1.764 -3.360 1.00 52.62 90 GLY A O 1
ATOM 760 N N . VAL A 1 91 ? 13.156 1.171 -5.122 1.00 45.88 91 VAL A N 1
ATOM 761 C CA . VAL A 1 91 ? 13.356 2.455 -5.807 1.00 45.88 91 VAL A CA 1
ATOM 762 C C . VAL A 1 91 ? 12.003 3.130 -5.836 1.00 45.88 91 VAL A C 1
ATOM 764 O O . VAL A 1 91 ? 11.059 2.580 -6.404 1.00 45.88 91 VAL A O 1
ATOM 767 N N . ILE A 1 92 ? 11.927 4.305 -5.210 1.00 45.69 92 ILE A N 1
ATOM 768 C CA . ILE A 1 92 ? 10.810 5.241 -5.302 1.00 45.69 92 ILE A CA 1
ATOM 769 C C . ILE A 1 92 ? 10.453 5.372 -6.784 1.00 45.69 92 ILE A C 1
ATOM 771 O O . ILE A 1 92 ? 11.118 6.064 -7.557 1.00 45.69 92 ILE A O 1
ATOM 775 N N . SER A 1 93 ? 9.415 4.653 -7.214 1.00 43.41 93 SER A N 1
ATOM 776 C CA . SER A 1 93 ? 8.800 4.934 -8.497 1.00 43.41 93 SER A CA 1
ATOM 777 C C . SER A 1 93 ? 8.318 6.373 -8.406 1.00 43.41 93 SER A C 1
ATOM 779 O O . SER A 1 93 ? 7.732 6.764 -7.397 1.00 43.41 93 SER A O 1
ATOM 781 N N . SER A 1 94 ? 8.519 7.168 -9.451 1.00 42.94 94 SER A N 1
ATOM 782 C CA . SER A 1 94 ? 7.991 8.536 -9.547 1.00 42.94 94 SER A CA 1
ATOM 783 C C . SER A 1 94 ? 6.472 8.636 -9.297 1.00 42.94 94 SER A C 1
ATOM 785 O O . SER A 1 94 ? 5.946 9.728 -9.120 1.00 42.94 94 SER A O 1
ATOM 787 N N . TYR A 1 95 ? 5.772 7.497 -9.228 1.00 44.28 95 TYR A N 1
ATOM 788 C CA . TYR A 1 95 ? 4.384 7.340 -8.793 1.00 44.28 95 TYR A CA 1
ATOM 789 C C . TYR A 1 95 ? 4.134 7.470 -7.272 1.00 44.28 95 TYR A C 1
ATOM 791 O O . TYR A 1 95 ? 2.981 7.620 -6.867 1.00 44.28 95 TYR A O 1
ATOM 799 N N . SER A 1 96 ? 5.164 7.473 -6.417 1.00 48.50 96 SER A N 1
ATOM 800 C CA . SER A 1 96 ? 5.026 7.695 -4.962 1.00 48.50 96 SER A CA 1
ATOM 801 C C . SER A 1 96 ? 4.540 9.112 -4.600 1.00 48.50 96 SER A C 1
ATOM 803 O O . SER A 1 96 ? 4.126 9.344 -3.467 1.00 48.50 96 SER A O 1
ATOM 805 N N . PHE A 1 97 ? 4.552 10.045 -5.557 1.00 56.53 97 PHE A N 1
ATOM 806 C CA . PHE A 1 97 ? 4.136 11.448 -5.408 1.00 56.53 97 PHE A CA 1
ATOM 807 C C . PHE A 1 97 ? 2.737 11.736 -5.988 1.00 56.53 97 PHE A C 1
ATOM 809 O O . PHE A 1 97 ? 2.343 12.885 -6.180 1.00 56.53 97 PHE A O 1
ATOM 816 N N . THR A 1 98 ? 1.955 10.693 -6.289 1.00 67.12 98 THR A N 1
ATOM 817 C CA . THR A 1 98 ? 0.653 10.800 -6.983 1.00 67.12 98 THR A CA 1
ATOM 818 C C . THR A 1 98 ? -0.398 11.660 -6.281 1.00 67.12 98 THR A C 1
ATOM 820 O O . THR A 1 98 ? -1.390 12.003 -6.918 1.00 67.12 98 THR A O 1
ATOM 823 N N . PHE A 1 99 ? -0.202 12.015 -5.010 1.00 82.88 99 PHE A N 1
ATOM 824 C CA . PHE A 1 99 ? -1.161 12.787 -4.219 1.00 82.88 99 PHE A CA 1
ATOM 825 C C . PHE A 1 99 ? -0.539 14.002 -3.524 1.00 82.88 99 PHE A C 1
ATOM 827 O O . PHE A 1 99 ? -0.921 14.326 -2.396 1.00 82.88 99 PHE A O 1
ATOM 834 N N . ASP A 1 100 ? 0.557 14.566 -4.039 1.00 86.00 100 ASP A N 1
ATOM 835 C CA . ASP A 1 100 ? 1.301 15.642 -3.352 1.00 86.00 100 ASP A CA 1
ATOM 836 C C . ASP A 1 100 ? 0.465 16.900 -3.174 1.00 86.00 100 ASP A C 1
ATOM 838 O O . ASP A 1 100 ? 0.361 17.420 -2.065 1.00 86.00 100 ASP A O 1
ATOM 842 N N . ALA A 1 101 ? -0.213 17.334 -4.235 1.00 87.81 101 ALA A N 1
ATOM 843 C CA . ALA A 1 101 ? -1.126 18.465 -4.157 1.00 87.81 101 ALA A CA 1
ATOM 844 C C . ALA A 1 101 ? -2.236 18.206 -3.124 1.00 87.81 101 ALA A C 1
ATOM 846 O O . ALA A 1 101 ? -2.553 19.073 -2.312 1.00 87.81 101 ALA A O 1
ATOM 847 N N . GLU A 1 102 ? -2.794 16.996 -3.102 1.00 92.12 102 GLU A N 1
ATOM 848 C CA . GLU A 1 102 ? -3.817 16.587 -2.145 1.00 92.12 102 GLU A CA 1
ATOM 849 C C . GLU A 1 102 ? -3.283 16.506 -0.712 1.00 92.12 102 GLU A C 1
ATOM 851 O O . GLU A 1 102 ? -4.028 16.822 0.212 1.00 92.12 102 GLU A O 1
ATOM 856 N N . TRP A 1 103 ? -2.007 16.153 -0.511 1.00 93.25 103 TRP A N 1
ATOM 857 C CA . TRP A 1 103 ? -1.361 16.212 0.805 1.00 93.25 103 TRP A CA 1
ATOM 858 C C . TRP A 1 103 ? -1.332 17.622 1.350 1.00 93.25 103 TRP A C 1
ATOM 860 O O . TRP A 1 103 ? -1.732 17.868 2.484 1.00 93.25 103 TRP A O 1
ATOM 870 N N . GLU A 1 104 ? -0.824 18.542 0.534 1.00 93.44 104 GLU A N 1
ATOM 871 C CA . GLU A 1 104 ? -0.599 19.916 0.945 1.00 93.44 104 GLU A CA 1
ATOM 872 C C . GLU A 1 104 ? -1.942 20.598 1.174 1.00 93.44 104 GLU A C 1
ATOM 874 O O . GLU A 1 104 ? -2.128 21.279 2.182 1.00 93.44 104 GLU A O 1
ATOM 879 N N . ASN A 1 105 ? -2.926 20.328 0.313 1.00 95.19 105 ASN A N 1
ATOM 880 C CA . ASN A 1 105 ? -4.300 20.771 0.515 1.00 95.19 105 ASN A CA 1
ATOM 881 C C . ASN A 1 105 ? -4.890 20.210 1.813 1.00 95.19 105 ASN A C 1
ATOM 883 O O . ASN A 1 105 ? -5.409 20.984 2.612 1.00 95.19 105 ASN A O 1
ATOM 887 N N . PHE A 1 106 ? -4.751 18.907 2.075 1.00 97.25 106 PHE A N 1
ATOM 888 C CA . PHE A 1 106 ? -5.209 18.286 3.318 1.00 97.25 106 PHE A CA 1
ATOM 889 C C . PHE A 1 106 ? -4.551 18.923 4.552 1.00 97.25 106 PHE A C 1
ATOM 891 O O . PHE A 1 106 ? -5.247 19.318 5.492 1.00 97.25 106 PHE A O 1
ATOM 898 N N . LYS A 1 107 ? -3.224 19.095 4.550 1.00 96.94 107 LYS A N 1
ATOM 899 C CA . LYS A 1 107 ? -2.516 19.740 5.662 1.00 96.94 107 LYS A CA 1
ATOM 900 C C . LYS A 1 107 ? -2.994 21.175 5.876 1.00 96.94 107 LYS A C 1
ATOM 902 O O . LYS A 1 107 ? -3.229 21.574 7.018 1.00 96.94 107 LYS A O 1
ATOM 907 N N . ASN A 1 108 ? -3.191 21.931 4.798 1.00 95.81 108 ASN A N 1
ATOM 908 C CA . ASN A 1 108 ? -3.635 23.322 4.849 1.00 95.81 108 ASN A CA 1
ATOM 909 C C . ASN A 1 108 ? -5.093 23.478 5.292 1.00 95.81 108 ASN A C 1
ATOM 911 O O . ASN A 1 108 ? -5.397 24.391 6.067 1.00 95.81 108 ASN A O 1
ATOM 915 N N . GLU A 1 109 ? -5.987 22.616 4.817 1.00 97.12 109 GLU A N 1
ATOM 916 C CA . GLU A 1 109 ? -7.413 22.620 5.152 1.00 97.12 109 GLU A CA 1
ATOM 917 C C . GLU A 1 109 ? -7.622 22.246 6.622 1.00 97.12 109 GLU A C 1
ATOM 919 O O . GLU A 1 109 ? -8.277 22.980 7.363 1.00 97.12 109 GLU A O 1
ATOM 924 N N . TYR A 1 110 ? -6.976 21.167 7.075 1.00 96.94 110 TYR A N 1
ATOM 925 C CA . TYR A 1 110 ? -7.141 20.618 8.426 1.00 96.94 110 TYR A CA 1
ATOM 926 C C . TYR A 1 110 ? -6.079 21.085 9.429 1.00 96.94 110 TYR A C 1
ATOM 928 O O . TYR A 1 110 ? -6.016 20.565 10.542 1.00 96.94 110 TYR A O 1
ATOM 936 N N . LYS A 1 111 ? -5.246 22.062 9.046 1.00 96.62 111 LYS A N 1
ATOM 937 C CA . LYS A 1 111 ? -4.179 22.663 9.874 1.00 96.62 111 LYS A CA 1
ATOM 938 C C . LYS A 1 111 ? -3.262 21.620 10.519 1.00 96.62 111 LYS A C 1
ATOM 940 O O . LYS A 1 111 ? -2.901 21.731 11.692 1.00 96.62 111 LYS A O 1
ATOM 945 N N . ARG A 1 112 ? -2.895 20.596 9.747 1.00 96.12 112 ARG A N 1
ATOM 946 C CA . ARG A 1 112 ? -2.064 19.484 10.217 1.00 96.12 112 ARG A CA 1
ATOM 947 C C . ARG A 1 112 ? -0.637 19.945 10.452 1.00 96.12 112 ARG A C 1
ATOM 949 O O . ARG A 1 112 ? -0.054 20.635 9.621 1.00 96.12 112 ARG A O 1
ATOM 956 N N . GLN A 1 113 ? -0.084 19.517 11.577 1.00 94.31 113 GLN A N 1
ATOM 957 C CA . GLN A 1 113 ? 1.318 19.686 11.926 1.00 94.31 113 GLN A CA 1
ATOM 958 C C . GLN A 1 113 ? 1.802 18.379 12.533 1.00 94.31 113 GLN A C 1
ATOM 960 O O . GLN A 1 113 ? 1.123 17.801 13.386 1.00 94.31 113 GLN A O 1
ATOM 965 N N . TYR A 1 114 ? 2.964 17.924 12.083 1.00 95.06 114 TYR A N 1
ATOM 966 C CA . TYR A 1 114 ? 3.567 16.686 12.548 1.00 95.06 114 TYR A CA 1
ATOM 967 C C . TYR A 1 114 ? 4.850 17.002 13.327 1.00 95.06 114 TYR A C 1
ATOM 969 O O . TYR A 1 114 ? 5.563 17.937 12.963 1.00 95.06 114 TYR A O 1
ATOM 977 N N . PRO A 1 115 ? 5.159 16.258 14.404 1.00 95.25 115 PRO A N 1
ATOM 978 C CA . PRO A 1 115 ? 6.319 16.530 15.254 1.00 95.25 115 PRO A CA 1
ATOM 979 C C . PRO A 1 115 ? 7.671 16.485 14.533 1.00 95.25 115 PRO A C 1
ATOM 981 O O . PRO A 1 115 ? 8.614 17.141 14.969 1.00 95.25 115 PRO A O 1
ATOM 984 N N . ASN A 1 116 ? 7.794 15.681 13.476 1.00 92.75 116 ASN A N 1
ATOM 985 C CA . ASN A 1 116 ? 9.016 15.523 12.694 1.00 92.75 116 ASN A CA 1
ATOM 986 C C . ASN A 1 116 ? 8.702 14.941 11.301 1.00 92.75 116 ASN A C 1
ATOM 988 O O . ASN A 1 116 ? 7.582 14.500 11.035 1.00 92.75 116 ASN A O 1
ATOM 992 N N . ALA A 1 117 ? 9.710 14.932 10.423 1.00 85.50 117 ALA A N 1
ATOM 993 C CA . ALA A 1 117 ? 9.588 14.434 9.051 1.00 85.50 117 ALA A CA 1
ATOM 994 C C . ALA A 1 117 ? 9.256 12.932 8.975 1.00 85.50 117 ALA A C 1
ATOM 996 O O . ALA A 1 117 ? 8.608 12.490 8.033 1.00 85.50 117 ALA A O 1
ATOM 997 N N . GLU A 1 118 ? 9.672 12.150 9.971 1.00 88.19 118 GLU A N 1
ATOM 998 C CA . GLU A 1 118 ? 9.401 10.712 10.053 1.00 88.19 118 GLU A CA 1
ATOM 999 C C . GLU A 1 118 ? 7.920 10.428 10.357 1.00 88.19 118 GLU A C 1
ATOM 1001 O O . GLU A 1 118 ? 7.298 9.579 9.719 1.00 88.19 118 GLU A O 1
ATOM 1006 N N . GLU A 1 119 ? 7.315 11.169 11.286 1.00 93.38 119 GLU A N 1
ATOM 1007 C CA . GLU A 1 119 ? 5.877 11.098 11.561 1.00 93.38 119 GLU A CA 1
ATOM 1008 C C . GLU A 1 119 ? 5.075 11.640 10.377 1.00 93.38 119 GLU A C 1
ATOM 1010 O O . GLU A 1 119 ? 4.069 11.043 10.000 1.00 93.38 119 GLU A O 1
ATOM 1015 N N . GLU A 1 120 ? 5.528 12.722 9.736 1.00 93.31 120 GLU A N 1
ATOM 1016 C CA . GLU A 1 120 ? 4.880 13.220 8.521 1.00 93.31 120 GLU A CA 1
ATOM 1017 C C . GLU A 1 120 ? 4.890 12.165 7.409 1.00 93.31 120 GLU A C 1
ATOM 1019 O O . GLU A 1 120 ? 3.843 11.886 6.828 1.00 93.31 120 GLU A O 1
ATOM 1024 N N . ALA A 1 121 ? 6.034 11.530 7.148 1.00 89.50 121 ALA A N 1
ATOM 1025 C CA . ALA A 1 121 ? 6.156 10.479 6.142 1.00 89.50 121 ALA A CA 1
ATOM 1026 C C . ALA A 1 121 ? 5.263 9.274 6.457 1.00 89.50 121 ALA A C 1
ATOM 1028 O O . ALA A 1 121 ? 4.590 8.728 5.582 1.00 89.50 121 ALA A O 1
ATOM 1029 N N . TYR A 1 122 ? 5.187 8.893 7.726 1.00 93.31 122 TYR A N 1
ATOM 1030 C CA . TYR A 1 122 ? 4.311 7.826 8.182 1.00 93.31 122 TYR A CA 1
ATOM 1031 C C . TYR A 1 122 ? 2.825 8.134 7.958 1.00 93.31 122 TYR A C 1
ATOM 1033 O O . TYR A 1 122 ? 2.088 7.321 7.386 1.00 93.31 122 TYR A O 1
ATOM 1041 N N . ARG A 1 123 ? 2.388 9.337 8.341 1.00 96.88 123 ARG A N 1
ATOM 1042 C CA . ARG A 1 123 ? 1.018 9.833 8.131 1.00 96.88 123 ARG A CA 1
ATOM 1043 C C . ARG A 1 123 ? 0.695 9.954 6.650 1.00 96.88 123 ARG A C 1
ATOM 1045 O O . ARG A 1 123 ? -0.394 9.581 6.215 1.00 96.88 123 ARG A O 1
ATOM 1052 N N . ARG A 1 124 ? 1.678 10.382 5.864 1.00 93.06 124 ARG A N 1
ATOM 1053 C CA . ARG A 1 124 ? 1.619 10.444 4.408 1.00 93.06 124 ARG A CA 1
ATOM 1054 C C . ARG A 1 124 ? 1.398 9.066 3.779 1.00 93.06 124 ARG A C 1
ATOM 1056 O O . ARG A 1 124 ? 0.597 8.955 2.849 1.00 93.06 124 ARG A O 1
ATOM 1063 N N . GLY A 1 125 ? 2.038 8.017 4.295 1.00 91.31 125 GLY A N 1
ATOM 1064 C CA . GLY A 1 125 ? 1.814 6.637 3.853 1.00 91.31 125 GLY A CA 1
ATOM 1065 C C . GLY A 1 125 ? 0.371 6.172 4.083 1.00 91.31 125 GLY A C 1
ATOM 1066 O O . GLY A 1 125 ? -0.260 5.623 3.180 1.00 91.31 125 GLY A O 1
ATOM 1067 N N . ILE A 1 126 ? -0.194 6.466 5.259 1.00 95.19 126 ILE A N 1
ATOM 1068 C CA . ILE A 1 126 ? -1.599 6.157 5.587 1.00 95.19 126 ILE A CA 1
ATOM 1069 C C . ILE A 1 126 ? -2.553 6.929 4.666 1.00 95.19 126 ILE A C 1
ATOM 1071 O O . ILE A 1 126 ? -3.448 6.336 4.058 1.00 95.19 126 ILE A O 1
ATOM 1075 N N . PHE A 1 127 ? -2.324 8.235 4.517 1.00 95.50 127 PHE A N 1
ATOM 1076 C CA . PHE A 1 127 ? -3.118 9.105 3.652 1.00 95.50 127 PHE A CA 1
ATOM 1077 C C . PHE A 1 127 ? -3.116 8.630 2.197 1.00 95.50 127 PHE A C 1
ATOM 1079 O O . PHE A 1 127 ? -4.156 8.635 1.545 1.00 95.50 127 PHE A O 1
ATOM 1086 N N . THR A 1 128 ? -1.971 8.168 1.694 1.00 92.12 128 THR A N 1
ATOM 1087 C CA . THR A 1 128 ? -1.841 7.642 0.327 1.00 92.12 128 THR A CA 1
ATOM 1088 C C . THR A 1 128 ? -2.782 6.459 0.098 1.00 92.12 128 THR A C 1
ATOM 1090 O O . THR A 1 128 ? -3.538 6.452 -0.872 1.00 92.12 128 THR A O 1
ATOM 1093 N N . ILE A 1 129 ? -2.830 5.505 1.034 1.00 90.94 129 ILE A N 1
ATOM 1094 C CA . ILE A 1 129 ? -3.765 4.371 0.955 1.00 90.94 129 ILE A CA 1
ATOM 1095 C C . ILE A 1 129 ? -5.222 4.833 1.073 1.00 90.94 129 ILE A C 1
ATOM 1097 O O . ILE A 1 129 ? -6.096 4.325 0.367 1.00 90.94 129 ILE A O 1
ATOM 1101 N N . ALA A 1 130 ? -5.511 5.813 1.931 1.00 94.12 130 ALA A N 1
ATOM 1102 C CA . ALA A 1 130 ? -6.853 6.379 2.030 1.00 94.12 130 ALA A CA 1
ATOM 1103 C C . ALA A 1 130 ? -7.298 7.037 0.711 1.00 94.12 130 ALA A C 1
ATOM 1105 O O . ALA A 1 130 ? -8.430 6.826 0.275 1.00 94.12 130 ALA A O 1
ATOM 1106 N N . MET A 1 131 ? -6.406 7.762 0.036 1.00 93.44 131 MET A N 1
ATOM 1107 C CA . MET A 1 131 ? -6.674 8.383 -1.260 1.00 93.44 131 MET A CA 1
ATOM 1108 C C . MET A 1 131 ? -6.914 7.362 -2.373 1.00 93.44 131 MET A C 1
ATOM 1110 O O . MET A 1 131 ? -7.834 7.546 -3.172 1.00 93.44 131 MET A O 1
ATOM 1114 N N . GLU A 1 132 ? -6.155 6.265 -2.413 1.00 90.12 132 GLU A N 1
ATOM 1115 C CA . GLU A 1 132 ? -6.421 5.159 -3.343 1.00 90.12 132 GLU A CA 1
ATOM 1116 C C . GLU A 1 132 ? -7.804 4.544 -3.100 1.00 90.12 132 GLU A C 1
ATOM 1118 O O . GLU A 1 132 ? -8.580 4.376 -4.042 1.00 90.12 132 GLU A O 1
ATOM 1123 N N . ASN A 1 133 ? -8.169 4.309 -1.836 1.00 90.62 133 ASN A N 1
ATOM 1124 C CA . ASN A 1 133 ? -9.494 3.799 -1.479 1.00 90.62 133 ASN A CA 1
ATOM 1125 C C . ASN A 1 133 ? -10.618 4.757 -1.899 1.00 90.62 133 ASN A C 1
ATOM 1127 O O . ASN A 1 133 ? -11.623 4.314 -2.457 1.00 90.62 133 ASN A O 1
ATOM 1131 N N . ILE A 1 134 ? -10.447 6.066 -1.672 1.00 93.31 134 ILE A N 1
ATOM 1132 C CA . ILE A 1 134 ? -11.393 7.101 -2.118 1.00 93.31 134 ILE A CA 1
ATOM 1133 C C . ILE A 1 134 ? -11.531 7.061 -3.642 1.00 93.31 134 ILE A C 1
ATOM 1135 O O . ILE A 1 134 ? -12.648 7.039 -4.166 1.00 93.31 134 ILE A O 1
ATOM 1139 N N . ARG A 1 135 ? -10.403 7.031 -4.359 1.00 90.56 135 ARG A N 1
ATOM 1140 C CA . ARG A 1 135 ? -10.356 7.001 -5.824 1.00 90.56 135 ARG A CA 1
ATOM 1141 C C . ARG A 1 135 ? -11.091 5.772 -6.362 1.00 90.56 135 ARG A C 1
ATOM 1143 O O . ARG A 1 135 ? -11.938 5.909 -7.242 1.00 90.56 135 ARG A O 1
ATOM 1150 N N . ASP A 1 136 ? -10.815 4.589 -5.825 1.00 88.06 136 ASP A N 1
ATOM 1151 C CA . ASP A 1 136 ? -11.418 3.337 -6.287 1.00 88.06 136 ASP A CA 1
ATOM 1152 C C . ASP A 1 136 ? -12.894 3.198 -5.905 1.00 88.06 136 ASP A C 1
ATOM 1154 O O . ASP A 1 136 ? -13.692 2.716 -6.713 1.00 88.06 136 ASP A O 1
ATOM 1158 N N . HIS A 1 137 ? -13.300 3.671 -4.725 1.00 91.06 137 HIS A N 1
ATOM 1159 C CA . HIS A 1 137 ? -14.715 3.754 -4.351 1.00 91.06 137 HIS A CA 1
ATOM 1160 C C . HIS A 1 137 ? -15.483 4.705 -5.273 1.00 91.06 137 HIS A C 1
ATOM 1162 O O . HIS A 1 137 ? -16.556 4.362 -5.767 1.00 91.06 137 HIS A O 1
ATOM 1168 N N . ASN A 1 138 ? -14.920 5.875 -5.576 1.00 93.25 138 ASN A N 1
ATOM 1169 C CA . ASN A 1 138 ? -15.565 6.847 -6.456 1.00 93.25 138 ASN A CA 1
ATOM 1170 C C . ASN A 1 138 ? -15.659 6.345 -7.907 1.00 93.25 138 ASN A C 1
ATOM 1172 O O . ASN A 1 138 ? -16.682 6.571 -8.547 1.00 93.25 138 ASN A O 1
ATOM 1176 N N . LYS A 1 139 ? -14.689 5.554 -8.393 1.00 91.81 139 LYS A N 1
ATOM 1177 C CA . LYS A 1 139 ? -14.830 4.831 -9.674 1.00 91.81 139 LYS A CA 1
ATOM 1178 C C . LYS A 1 139 ? -16.019 3.862 -9.665 1.00 91.81 139 LYS A C 1
ATOM 1180 O O . LYS A 1 139 ? -16.698 3.734 -10.680 1.00 91.81 139 LYS A O 1
ATOM 1185 N N . LYS A 1 140 ? -16.276 3.159 -8.554 1.00 91.56 140 LYS A N 1
ATOM 1186 C CA . LYS A 1 140 ? -17.455 2.277 -8.413 1.00 91.56 140 LYS A CA 1
ATOM 1187 C C . LYS A 1 140 ? -18.756 3.074 -8.381 1.00 91.56 140 LYS A C 1
ATOM 1189 O O . LYS A 1 140 ? -19.748 2.636 -8.958 1.00 91.56 140 LYS A O 1
ATOM 1194 N N . PHE A 1 141 ? -18.748 4.250 -7.752 1.00 94.69 141 PHE A N 1
ATOM 1195 C CA . PHE A 1 141 ? -19.898 5.153 -7.765 1.00 94.69 141 PHE A CA 1
ATOM 1196 C C . PHE A 1 141 ? -20.231 5.596 -9.188 1.00 94.69 141 PHE A C 1
ATOM 1198 O O . PHE A 1 141 ? -21.387 5.525 -9.593 1.00 94.69 141 PHE A O 1
ATOM 1205 N N . ASP A 1 142 ? -19.227 6.005 -9.966 1.00 94.69 142 ASP A N 1
ATOM 1206 C CA . ASP A 1 142 ? -19.439 6.476 -11.339 1.00 94.69 142 ASP A CA 1
ATOM 1207 C C . ASP A 1 142 ? -19.971 5.352 -12.260 1.00 94.69 142 ASP A C 1
ATOM 1209 O O . ASP A 1 142 ? -20.633 5.625 -13.258 1.00 94.69 142 ASP A O 1
ATOM 1213 N N . LYS A 1 143 ? -19.749 4.080 -11.892 1.00 95.94 143 LYS A N 1
ATOM 1214 C CA . LYS A 1 143 ? -20.351 2.892 -12.529 1.00 95.94 143 LYS A CA 1
ATOM 1215 C C . LYS A 1 143 ? -21.749 2.527 -12.004 1.00 95.94 143 LYS A C 1
ATOM 1217 O O . LYS A 1 143 ? -22.366 1.609 -12.535 1.00 95.94 143 LYS A O 1
ATOM 1222 N N . GLY A 1 144 ? -22.239 3.191 -10.958 1.00 96.19 144 GLY A N 1
ATOM 1223 C CA . GLY A 1 144 ? -23.517 2.887 -10.306 1.00 96.19 144 GLY A CA 1
ATOM 1224 C C . GLY A 1 144 ? -23.502 1.664 -9.378 1.00 96.19 144 GLY A C 1
ATOM 1225 O O . GLY A 1 144 ? -24.566 1.200 -8.978 1.00 96.19 144 GLY A O 1
ATOM 1226 N N . GLU A 1 145 ? -22.329 1.131 -9.016 1.00 96.69 145 GLU A N 1
ATOM 1227 C CA . GLU A 1 145 ? -22.203 -0.031 -8.112 1.00 96.69 145 GLU A CA 1
ATOM 1228 C C . GLU A 1 145 ? -22.421 0.344 -6.635 1.00 96.69 145 GLU A C 1
ATOM 1230 O O . GLU A 1 145 ? -22.754 -0.501 -5.805 1.00 96.69 145 GLU A O 1
ATOM 1235 N N . VAL A 1 146 ? -22.220 1.620 -6.297 1.00 96.50 146 VAL A N 1
ATOM 1236 C CA . VAL A 1 146 ? -22.442 2.189 -4.962 1.00 96.50 146 VAL A CA 1
ATOM 1237 C C . VAL A 1 146 ? -23.192 3.515 -5.082 1.00 96.50 146 VAL A C 1
ATOM 1239 O O . VAL A 1 146 ? -23.110 4.198 -6.097 1.00 96.50 146 VAL A O 1
ATOM 1242 N N . THR A 1 147 ? -23.918 3.895 -4.031 1.00 97.50 14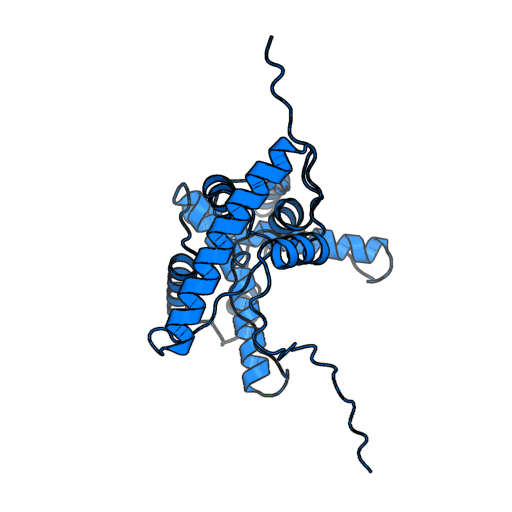7 THR A N 1
ATOM 1243 C CA . THR A 1 147 ? -24.853 5.038 -4.041 1.00 97.50 147 THR A CA 1
ATOM 1244 C C . THR A 1 147 ? -24.290 6.330 -3.448 1.00 97.50 147 THR A C 1
ATOM 1246 O O . THR A 1 147 ? -25.004 7.325 -3.354 1.00 97.50 147 THR A O 1
ATOM 1249 N N . TRP A 1 148 ? -23.024 6.341 -3.029 1.00 97.56 148 TRP A N 1
ATOM 1250 C CA . TRP A 1 148 ? -22.390 7.484 -2.372 1.00 97.56 148 TRP A CA 1
ATOM 1251 C C . TRP A 1 148 ? -20.918 7.625 -2.774 1.00 97.56 148 TRP A C 1
ATOM 1253 O O . TRP A 1 148 ? -20.290 6.640 -3.163 1.00 97.56 148 TRP A O 1
ATOM 1263 N N . LYS A 1 149 ? -20.367 8.840 -2.658 1.00 95.62 149 LYS A N 1
ATOM 1264 C CA . LYS A 1 149 ? -18.945 9.139 -2.896 1.00 95.62 149 LYS A CA 1
ATOM 1265 C C . LYS A 1 149 ? -18.187 9.305 -1.582 1.00 95.62 149 LYS A C 1
ATOM 1267 O O . LYS A 1 149 ? -18.712 9.873 -0.627 1.00 95.62 149 LYS A O 1
ATOM 1272 N N . MET A 1 150 ? -16.941 8.851 -1.562 1.00 95.12 150 MET A N 1
ATOM 1273 C CA . MET A 1 150 ? -15.988 9.148 -0.497 1.00 95.12 150 MET A CA 1
ATOM 1274 C C . MET A 1 150 ? -15.287 10.483 -0.768 1.00 95.12 150 MET A C 1
ATOM 1276 O O . MET A 1 150 ? -15.088 10.873 -1.921 1.00 95.12 150 MET A O 1
ATOM 1280 N N . GLY A 1 151 ? -14.869 11.155 0.302 1.00 95.12 151 GLY A N 1
ATOM 1281 C CA . GLY A 1 151 ? -14.075 12.377 0.246 1.00 95.12 151 GLY A CA 1
ATOM 1282 C C . GLY A 1 151 ? -13.035 12.417 1.361 1.00 95.12 151 GLY A C 1
ATOM 1283 O O . GLY A 1 151 ? -13.150 11.694 2.356 1.00 95.12 151 GLY A O 1
ATOM 1284 N N . VAL A 1 152 ? -12.028 13.269 1.175 1.00 96.50 152 VAL A N 1
ATOM 1285 C CA . VAL A 1 152 ? -11.029 13.581 2.201 1.00 96.50 152 VAL A CA 1
ATOM 1286 C C . VAL A 1 152 ? -11.721 14.268 3.378 1.00 96.50 152 VAL A C 1
ATOM 1288 O O . VAL A 1 152 ? -12.618 15.087 3.198 1.00 96.50 152 VAL A O 1
ATOM 1291 N N . ASN A 1 153 ? -11.320 13.899 4.589 1.00 95.81 153 ASN A N 1
ATOM 1292 C CA . ASN A 1 153 ? -11.789 14.486 5.841 1.00 95.81 153 ASN A CA 1
ATOM 1293 C C . ASN A 1 153 ? -10.656 14.586 6.881 1.00 95.81 153 ASN A C 1
ATOM 1295 O O . ASN A 1 153 ? -9.548 14.098 6.657 1.00 95.81 153 ASN A O 1
ATOM 1299 N N . ASN A 1 154 ? -10.959 15.141 8.058 1.00 96.00 154 ASN A N 1
ATOM 1300 C CA . ASN A 1 154 ? -10.018 15.357 9.166 1.00 96.00 154 ASN A CA 1
ATOM 1301 C C . ASN A 1 154 ? -9.384 14.075 9.759 1.00 96.00 154 ASN A C 1
ATOM 1303 O O . ASN A 1 154 ? -8.620 14.148 10.712 1.00 96.00 154 ASN A O 1
ATOM 1307 N N . PHE A 1 155 ? -9.719 12.887 9.274 1.00 95.94 155 PHE A N 1
ATOM 1308 C CA . PHE A 1 155 ? -9.207 11.612 9.781 1.00 95.94 155 PHE A CA 1
ATOM 1309 C C . PHE A 1 155 ? -8.543 10.778 8.679 1.00 95.94 155 PHE A C 1
ATOM 1311 O O . PHE A 1 155 ? -8.262 9.603 8.885 1.00 95.94 155 PHE A O 1
ATOM 1318 N N . THR A 1 156 ? -8.302 11.370 7.506 1.00 96.19 156 THR A N 1
ATOM 1319 C CA . THR A 1 156 ? -7.760 10.666 6.327 1.00 96.19 156 THR A CA 1
ATOM 1320 C C . THR A 1 156 ? -6.327 10.162 6.542 1.00 96.19 156 THR A C 1
ATOM 1322 O O . THR A 1 156 ? -5.911 9.204 5.902 1.00 96.19 156 THR A O 1
ATOM 1325 N N . ASP A 1 157 ? -5.576 10.770 7.461 1.00 96.62 157 ASP A N 1
ATOM 1326 C CA . ASP A 1 157 ? -4.218 10.378 7.862 1.00 96.62 157 ASP A CA 1
ATOM 1327 C C . ASP A 1 157 ? -4.177 9.395 9.053 1.00 96.62 157 ASP A C 1
ATOM 1329 O O . ASP A 1 157 ? -3.105 9.134 9.609 1.00 96.62 157 ASP A O 1
ATOM 1333 N N . LEU A 1 158 ? -5.332 8.859 9.465 1.00 95.06 158 LEU A N 1
ATOM 1334 C CA . LE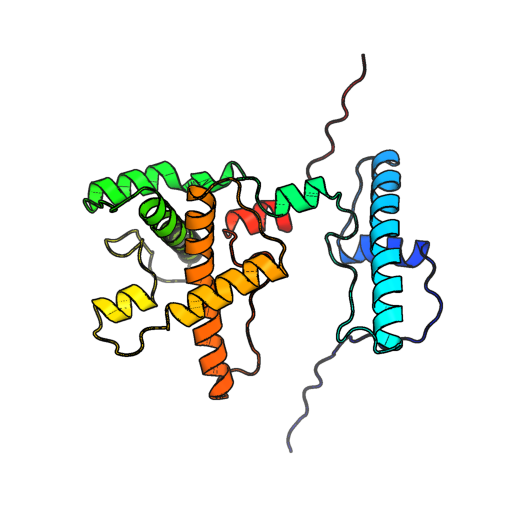U A 1 158 ? -5.457 7.903 10.565 1.00 95.06 158 LEU A CA 1
ATOM 1335 C C . LEU A 1 158 ? -5.849 6.516 10.057 1.00 95.06 158 LEU A C 1
ATOM 1337 O O . LEU A 1 158 ? -6.672 6.369 9.150 1.00 95.06 158 LEU A O 1
ATOM 1341 N N . THR A 1 159 ? -5.317 5.472 10.692 1.00 93.31 159 THR A N 1
ATOM 1342 C CA . THR A 1 159 ? -5.811 4.111 10.455 1.00 93.31 159 THR A CA 1
ATOM 1343 C C . THR A 1 159 ? -7.201 3.918 11.065 1.00 93.31 159 THR A C 1
ATOM 1345 O O . THR A 1 159 ? -7.625 4.639 11.975 1.00 93.31 159 THR A O 1
ATOM 1348 N N . GLN A 1 1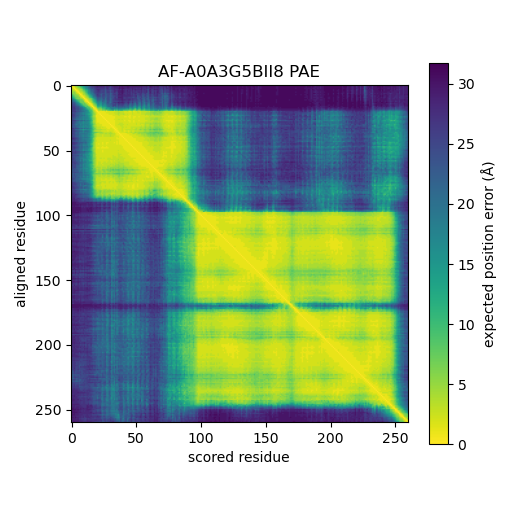60 ? -7.931 2.898 10.603 1.00 89.81 160 GLN A N 1
ATOM 1349 C CA . GLN A 1 160 ? -9.246 2.585 11.164 1.00 89.81 160 GLN A CA 1
ATOM 1350 C C . GLN A 1 160 ? -9.159 2.258 12.663 1.00 89.81 160 GLN A C 1
ATOM 1352 O O . GLN A 1 160 ? -10.049 2.647 13.425 1.00 89.81 160 GLN A O 1
ATOM 1357 N N . ASN A 1 161 ? -8.107 1.554 13.103 1.00 88.44 161 ASN A N 1
ATOM 1358 C CA . ASN A 1 161 ? -7.935 1.272 14.526 1.00 88.44 161 ASN A CA 1
ATOM 1359 C C . ASN A 1 161 ? -7.542 2.519 15.318 1.00 88.44 161 ASN A C 1
ATOM 1361 O O . ASN A 1 161 ? -8.062 2.684 16.421 1.00 88.44 161 ASN A O 1
ATOM 1365 N N . GLU A 1 162 ? -6.700 3.408 14.778 1.00 91.00 162 GLU A N 1
ATOM 1366 C CA . GLU A 1 162 ? -6.416 4.696 15.420 1.00 91.00 162 GLU A CA 1
ATOM 1367 C C . GLU A 1 162 ? -7.709 5.476 15.649 1.00 91.00 162 GLU A C 1
ATOM 1369 O O . GLU A 1 162 ? -8.040 5.757 16.802 1.00 91.00 162 GLU A O 1
ATOM 1374 N N . PHE A 1 163 ? -8.495 5.703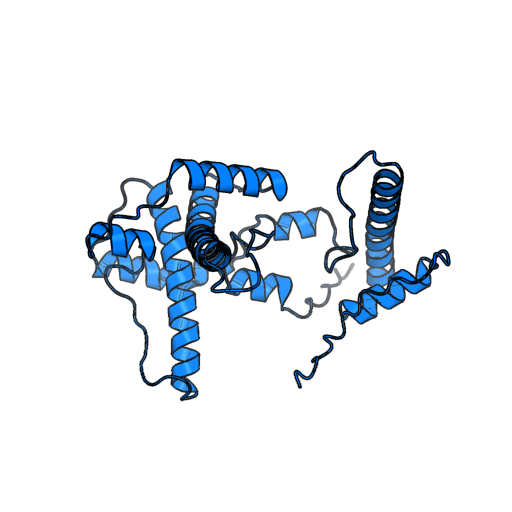 14.591 1.00 90.94 163 PHE A N 1
ATOM 1375 C CA . PHE A 1 163 ? -9.768 6.418 14.680 1.00 90.94 163 PHE A CA 1
ATOM 1376 C C . PHE A 1 163 ? -10.730 5.775 15.689 1.00 90.94 163 PHE A C 1
ATOM 1378 O O . PHE A 1 163 ? -11.316 6.457 16.530 1.00 90.94 163 PHE A O 1
ATOM 1385 N N . ALA A 1 164 ? -10.879 4.448 15.650 1.00 88.25 164 ALA A N 1
ATOM 1386 C CA . ALA A 1 164 ? -11.754 3.740 16.579 1.00 88.25 164 ALA A CA 1
ATOM 1387 C C . ALA A 1 164 ? -11.284 3.859 18.039 1.00 88.25 164 ALA A C 1
ATOM 1389 O O . ALA A 1 164 ? -12.111 3.954 18.949 1.00 88.25 164 ALA A O 1
ATOM 1390 N N . SER A 1 165 ? -9.971 3.853 18.270 1.00 85.44 165 SER A N 1
ATOM 1391 C CA . SER A 1 165 ? -9.402 3.962 19.613 1.00 85.44 165 SER A CA 1
ATOM 1392 C C . SER A 1 165 ? -9.547 5.370 20.197 1.00 85.44 165 SER A C 1
ATOM 1394 O O . SER A 1 165 ? -9.867 5.500 21.377 1.00 85.44 165 SER A O 1
ATOM 1396 N N . THR A 1 166 ? -9.383 6.418 19.384 1.00 85.25 166 THR A N 1
ATOM 1397 C CA . THR A 1 166 ? -9.402 7.813 19.850 1.00 85.25 166 THR A CA 1
ATOM 1398 C C . THR A 1 166 ? -10.795 8.437 19.843 1.00 85.25 166 THR A C 1
ATOM 1400 O O . THR A 1 166 ? -11.090 9.252 20.713 1.00 85.25 166 THR A O 1
ATOM 1403 N N . HIS A 1 167 ? -11.669 8.057 18.905 1.00 85.75 167 HIS A N 1
ATOM 1404 C CA . HIS A 1 167 ? -12.971 8.710 18.705 1.00 85.75 167 HIS A CA 1
ATOM 1405 C C . HIS A 1 167 ? -14.180 7.838 19.053 1.00 85.75 167 HIS A C 1
ATOM 1407 O O . HIS A 1 167 ? -15.249 8.379 19.321 1.00 85.75 167 HIS A O 1
ATOM 1413 N N . LEU A 1 168 ? -14.036 6.508 19.077 1.00 87.88 168 LEU A N 1
ATOM 1414 C CA . LEU A 1 168 ? -15.146 5.584 19.371 1.00 87.88 168 LEU A CA 1
ATOM 1415 C C . LEU A 1 168 ? -15.002 4.871 20.724 1.00 87.88 168 LEU A C 1
ATOM 1417 O O . LEU A 1 168 ? -15.788 3.976 21.028 1.00 87.88 168 LEU A O 1
ATOM 1421 N N . MET A 1 169 ? -13.993 5.241 21.525 1.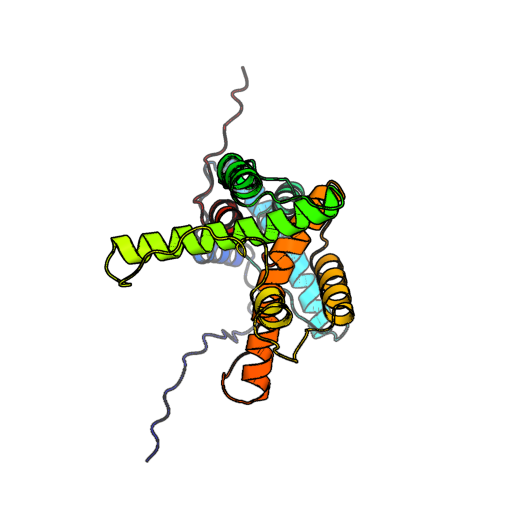00 77.94 169 MET A N 1
ATOM 1422 C CA . MET A 1 169 ? -13.690 4.653 22.841 1.00 77.94 169 MET A CA 1
ATOM 1423 C C . MET A 1 169 ? -13.570 3.118 22.816 1.00 77.94 169 MET A C 1
ATOM 1425 O O . MET A 1 169 ? -13.857 2.429 23.801 1.00 77.94 169 MET A O 1
ATOM 1429 N N . ARG A 1 170 ? -13.152 2.544 21.680 1.00 73.88 170 ARG A N 1
ATOM 1430 C CA . ARG A 1 170 ? -13.014 1.094 21.550 1.00 73.88 170 ARG A CA 1
ATOM 1431 C C . ARG A 1 170 ? -11.737 0.637 22.255 1.00 73.88 170 ARG A C 1
ATOM 1433 O O . ARG A 1 170 ? -10.639 0.976 21.835 1.00 73.88 170 ARG A O 1
ATOM 1440 N N . GLN A 1 171 ? -11.887 -0.200 23.282 1.00 55.59 171 GLN A N 1
ATOM 1441 C CA . GLN A 1 171 ? -10.794 -0.666 24.157 1.00 55.59 171 GLN A CA 1
ATOM 1442 C C . GLN A 1 171 ? -9.698 -1.478 23.445 1.00 55.59 171 GLN A C 1
ATOM 1444 O O . GLN A 1 171 ? -8.582 -1.598 23.943 1.00 55.59 171 GLN A O 1
ATOM 1449 N N . LYS A 1 172 ? -9.995 -2.067 22.281 1.00 66.94 172 LYS A N 1
ATOM 1450 C CA . LYS A 1 172 ? -9.055 -2.956 21.595 1.00 66.94 172 LYS A CA 1
ATOM 1451 C C . LYS A 1 172 ? -8.035 -2.162 20.778 1.00 66.94 172 LYS A C 1
ATOM 1453 O O . LYS A 1 172 ? -8.192 -2.011 19.567 1.00 66.94 172 LYS A O 1
ATOM 1458 N N . LYS A 1 173 ? -6.996 -1.680 21.460 1.00 71.62 173 LYS A N 1
ATOM 1459 C CA . LYS A 1 173 ? -5.764 -1.182 20.844 1.00 71.62 173 LYS A CA 1
ATOM 1460 C C . LYS A 1 173 ? -4.909 -2.378 20.419 1.00 71.62 173 LYS A C 1
ATOM 1462 O O . LYS A 1 173 ? -4.694 -3.294 21.211 1.00 71.62 173 LYS A O 1
ATOM 1467 N N . LEU A 1 174 ? -4.465 -2.393 19.166 1.00 81.31 174 LEU A N 1
ATOM 1468 C CA . LEU A 1 174 ? -3.477 -3.373 18.713 1.00 81.31 174 LEU A CA 1
ATOM 1469 C C . LEU A 1 174 ? -2.131 -3.084 19.393 1.00 81.31 174 LEU A C 1
ATOM 1471 O O . LEU A 1 174 ? -1.800 -1.920 19.623 1.00 81.31 174 LEU A O 1
ATOM 1475 N N . SER A 1 175 ? -1.387 -4.132 19.759 1.00 87.06 175 SER A N 1
ATOM 1476 C CA . SER A 1 175 ? -0.088 -3.969 20.422 1.00 87.06 175 SER A CA 1
ATOM 1477 C C . SER A 1 175 ? 0.909 -3.346 19.449 1.00 87.06 175 SER A C 1
ATOM 1479 O O . SER A 1 175 ? 1.172 -3.884 18.373 1.00 87.06 175 SER A O 1
ATOM 1481 N N . GLU A 1 176 ? 1.481 -2.214 19.857 1.00 89.44 176 GLU A N 1
ATOM 1482 C CA . GLU A 1 176 ? 2.557 -1.561 19.113 1.00 89.44 176 GLU A CA 1
ATOM 1483 C C . GLU A 1 176 ? 3.831 -2.421 19.125 1.00 89.44 176 GLU A C 1
ATOM 1485 O O . GLU A 1 176 ? 4.606 -2.396 18.170 1.00 89.44 176 GLU A O 1
ATOM 1490 N N . GLU A 1 177 ? 4.037 -3.239 20.168 1.00 90.38 177 GLU A N 1
ATOM 1491 C CA . GLU A 1 177 ? 5.142 -4.201 20.187 1.00 90.38 177 GLU A CA 1
ATOM 1492 C C . GLU A 1 177 ? 4.960 -5.282 19.125 1.00 90.38 177 GLU A C 1
ATOM 1494 O O . GLU A 1 177 ? 5.925 -5.611 18.436 1.00 90.38 177 GLU A O 1
ATOM 1499 N N . GLN A 1 178 ? 3.736 -5.800 18.967 1.00 91.12 178 GLN A N 1
ATOM 1500 C CA . GLN A 1 178 ? 3.425 -6.777 17.927 1.00 91.12 178 GLN A CA 1
ATOM 1501 C C . GLN A 1 178 ? 3.641 -6.175 16.537 1.00 91.12 178 GLN A C 1
ATOM 1503 O O . GLN A 1 178 ? 4.304 -6.787 15.708 1.00 91.12 178 GLN A O 1
ATOM 1508 N N . PHE A 1 179 ? 3.141 -4.959 16.300 1.00 94.69 179 PHE A N 1
ATOM 1509 C CA . PHE A 1 179 ? 3.355 -4.268 15.030 1.00 94.69 179 PHE A CA 1
ATOM 1510 C C . PHE A 1 179 ? 4.846 -4.100 14.714 1.00 94.69 179 PHE A C 1
ATOM 1512 O O . PHE A 1 179 ? 5.278 -4.393 13.601 1.00 94.69 179 PHE A O 1
ATOM 1519 N N . ARG A 1 180 ? 5.646 -3.667 15.697 1.00 94.50 180 ARG A N 1
ATOM 1520 C CA . ARG A 1 180 ? 7.096 -3.520 15.529 1.00 94.50 180 ARG A CA 1
ATOM 1521 C C . ARG A 1 180 ? 7.767 -4.857 15.216 1.00 94.50 180 ARG A C 1
ATOM 1523 O O . ARG A 1 180 ? 8.600 -4.903 14.322 1.00 94.50 180 ARG A O 1
ATOM 1530 N N . ALA A 1 181 ? 7.404 -5.929 15.919 1.00 94.19 181 ALA A N 1
ATOM 1531 C CA . ALA A 1 181 ? 7.949 -7.259 15.655 1.00 94.19 181 ALA A CA 1
ATOM 1532 C C . ALA A 1 181 ? 7.608 -7.744 14.236 1.00 94.19 181 ALA A C 1
ATOM 1534 O O . ALA A 1 181 ? 8.498 -8.186 13.515 1.00 94.19 181 ALA A O 1
ATOM 1535 N N . ASP A 1 182 ? 6.353 -7.586 13.810 1.00 94.62 182 ASP A N 1
ATOM 1536 C CA . ASP A 1 182 ? 5.896 -8.005 12.483 1.00 94.62 182 ASP A CA 1
ATOM 1537 C C . ASP A 1 182 ? 6.497 -7.140 11.358 1.00 94.62 182 ASP A C 1
ATOM 1539 O O . ASP A 1 182 ? 6.729 -7.638 10.256 1.00 94.62 182 ASP A O 1
ATOM 1543 N N . TRP A 1 183 ? 6.781 -5.857 11.616 1.00 96.06 183 TRP A N 1
ATOM 1544 C CA . TRP A 1 183 ? 7.506 -4.986 10.683 1.00 96.06 183 TRP A CA 1
ATOM 1545 C C . TRP A 1 183 ? 8.959 -5.426 10.493 1.00 96.06 183 TRP A C 1
ATOM 1547 O O . TRP A 1 183 ? 9.436 -5.504 9.361 1.00 96.06 183 TRP A O 1
ATOM 1557 N N . GLU A 1 184 ? 9.662 -5.744 11.581 1.00 94.75 184 GLU A N 1
ATOM 1558 C CA . GLU A 1 184 ? 11.040 -6.237 11.500 1.00 94.75 184 GLU A CA 1
ATOM 1559 C C . GLU A 1 184 ? 11.112 -7.629 10.853 1.00 94.75 184 GLU A C 1
ATOM 1561 O O . GLU A 1 184 ? 11.963 -7.851 9.990 1.00 94.75 184 GLU A O 1
ATOM 1566 N N . ASP A 1 185 ? 10.181 -8.537 11.177 1.00 93.88 185 ASP A N 1
ATOM 1567 C CA . ASP A 1 185 ? 10.059 -9.840 10.502 1.00 93.88 185 ASP A CA 1
ATOM 1568 C C . ASP A 1 185 ? 9.799 -9.663 9.004 1.00 93.88 185 ASP A C 1
ATOM 1570 O O . ASP A 1 185 ? 10.472 -10.275 8.176 1.00 93.88 185 ASP A O 1
ATOM 1574 N N . PHE A 1 186 ? 8.883 -8.763 8.635 1.00 94.31 186 PHE A N 1
ATOM 1575 C CA . PHE A 1 186 ? 8.616 -8.424 7.242 1.00 94.31 186 PHE A CA 1
ATOM 1576 C C . PHE A 1 186 ? 9.886 -7.946 6.524 1.00 94.31 186 PHE A C 1
ATOM 1578 O O . PHE A 1 186 ? 10.236 -8.486 5.469 1.00 94.31 186 PHE A O 1
ATOM 1585 N N . LYS A 1 187 ? 10.613 -6.979 7.098 1.00 90.25 187 LYS A N 1
ATOM 1586 C CA . LYS A 1 187 ? 11.853 -6.477 6.494 1.00 90.25 187 LYS A CA 1
ATOM 1587 C C . LYS A 1 187 ? 12.895 -7.583 6.338 1.00 90.25 187 LYS A C 1
ATOM 1589 O O . LYS A 1 187 ? 13.476 -7.709 5.260 1.00 90.25 187 LYS A O 1
ATOM 1594 N N . GLY A 1 188 ? 13.092 -8.410 7.365 1.00 86.88 188 GLY A N 1
ATOM 1595 C CA . GLY A 1 188 ? 14.041 -9.524 7.336 1.00 86.88 188 GLY A CA 1
ATOM 1596 C C . GLY A 1 188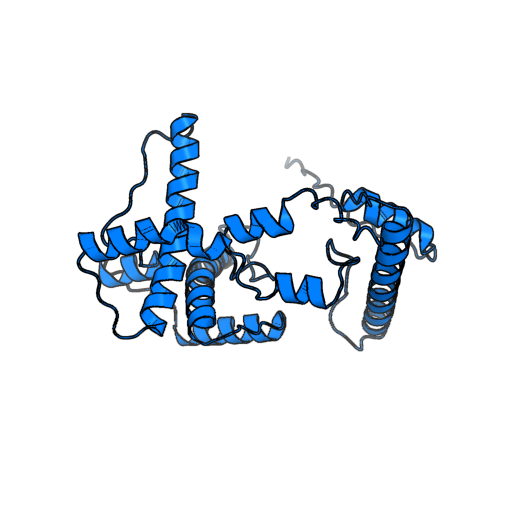 ? 13.670 -10.593 6.308 1.00 86.88 188 GLY A C 1
ATOM 1597 O O . GLY A 1 188 ? 14.502 -10.996 5.496 1.00 86.88 188 GLY A O 1
ATOM 1598 N N . LYS A 1 189 ? 12.402 -11.009 6.285 1.00 86.75 189 LYS A N 1
ATOM 1599 C CA . LYS A 1 189 ? 11.890 -12.064 5.403 1.00 86.75 189 LYS A CA 1
ATOM 1600 C C . LYS A 1 189 ? 11.927 -11.685 3.925 1.00 86.75 189 LYS A C 1
ATOM 1602 O O . LYS A 1 189 ? 12.185 -12.545 3.086 1.00 86.75 189 LYS A O 1
ATOM 1607 N N . PHE A 1 190 ? 11.659 -10.421 3.602 1.00 84.81 190 PHE A N 1
ATOM 1608 C CA . PHE A 1 190 ? 11.624 -9.930 2.219 1.00 84.81 190 PHE A CA 1
ATOM 1609 C C . PHE A 1 190 ? 12.869 -9.125 1.823 1.00 84.81 190 PHE A C 1
ATOM 1611 O O . PHE A 1 190 ? 12.902 -8.546 0.737 1.00 84.81 190 PHE A O 1
ATOM 1618 N N . GLY A 1 191 ? 13.898 -9.094 2.679 1.00 84.94 191 GLY A N 1
ATOM 1619 C CA . GLY A 1 191 ? 15.161 -8.401 2.415 1.00 84.94 191 GLY A CA 1
ATOM 1620 C C . GLY A 1 191 ? 14.977 -6.913 2.118 1.00 84.94 191 GLY A C 1
ATOM 1621 O O . GLY A 1 191 ? 15.616 -6.388 1.204 1.00 84.94 191 GLY A O 1
ATOM 1622 N N . ARG A 1 192 ? 14.061 -6.245 2.830 1.00 83.38 192 ARG A N 1
ATOM 1623 C CA . ARG A 1 192 ? 13.752 -4.831 2.598 1.00 83.38 192 ARG A CA 1
ATOM 1624 C C . ARG A 1 192 ? 14.888 -3.937 3.052 1.00 83.38 192 ARG A C 1
ATOM 1626 O O . ARG A 1 192 ? 15.357 -4.033 4.183 1.00 83.38 192 ARG A O 1
ATOM 1633 N N . GLN A 1 193 ? 15.278 -3.039 2.159 1.00 82.19 193 GLN A N 1
ATOM 1634 C CA . GLN A 1 193 ? 16.217 -1.964 2.425 1.00 82.19 193 GLN A CA 1
ATOM 1635 C C . GLN A 1 193 ? 15.650 -0.709 1.778 1.00 82.19 193 GLN A C 1
ATOM 1637 O O . GLN A 1 193 ? 15.416 -0.698 0.571 1.00 82.19 193 GLN A O 1
ATOM 1642 N N . TYR A 1 194 ? 15.409 0.306 2.596 1.00 83.81 194 TYR A N 1
ATOM 1643 C CA . TYR A 1 194 ? 14.903 1.597 2.146 1.00 83.81 194 TYR A CA 1
ATOM 1644 C C . TYR A 1 194 ? 16.064 2.574 2.006 1.00 83.81 194 TYR A C 1
ATOM 1646 O O . TYR A 1 194 ? 17.071 2.455 2.711 1.00 83.81 194 TYR A O 1
ATOM 1654 N N . GLU A 1 195 ? 15.939 3.522 1.085 1.00 79.00 195 GLU A N 1
ATOM 1655 C CA . GLU A 1 195 ? 17.002 4.471 0.758 1.00 79.00 195 GLU A CA 1
ATOM 1656 C C . GLU A 1 195 ? 17.338 5.378 1.948 1.00 79.00 195 GLU A C 1
ATOM 1658 O O . GLU A 1 195 ? 18.500 5.710 2.185 1.00 79.00 195 GLU A O 1
ATOM 1663 N N . ASN A 1 196 ? 16.319 5.777 2.708 1.00 79.38 196 ASN A N 1
ATOM 1664 C CA . ASN A 1 196 ? 16.452 6.670 3.852 1.00 79.38 196 ASN A CA 1
ATOM 1665 C C . ASN A 1 196 ? 15.311 6.474 4.870 1.00 79.38 196 ASN A C 1
ATOM 1667 O O . ASN A 1 196 ? 14.314 5.807 4.592 1.00 79.38 196 ASN A O 1
ATOM 1671 N N . SER A 1 197 ? 15.453 7.091 6.051 1.00 83.62 197 SER A N 1
ATOM 1672 C CA . SER A 1 197 ? 14.463 6.998 7.142 1.00 83.62 197 SER A CA 1
ATOM 1673 C C . SER A 1 197 ? 13.073 7.509 6.729 1.00 83.62 197 SER A C 1
ATOM 1675 O O . SER A 1 197 ? 12.054 6.936 7.103 1.00 83.62 197 SER A O 1
ATOM 1677 N N . VAL A 1 198 ? 13.007 8.555 5.899 1.00 83.12 198 VAL A N 1
ATOM 1678 C CA . VAL A 1 198 ? 11.733 9.124 5.427 1.00 83.12 198 VAL A CA 1
ATOM 1679 C C . VAL A 1 198 ? 10.982 8.113 4.557 1.00 83.12 198 VAL A C 1
ATOM 1681 O O . VAL A 1 198 ? 9.790 7.889 4.772 1.00 83.12 198 VAL A O 1
ATOM 1684 N N . GLU A 1 199 ? 11.670 7.448 3.625 1.00 86.44 199 GLU A N 1
ATOM 1685 C CA . GLU A 1 199 ? 11.081 6.360 2.842 1.00 86.44 199 GLU A CA 1
ATOM 1686 C C . GLU A 1 199 ? 10.640 5.207 3.750 1.00 86.44 199 GLU A C 1
ATOM 1688 O O . GLU A 1 199 ? 9.510 4.734 3.625 1.00 86.44 199 GLU A O 1
ATOM 1693 N N . GLU A 1 200 ? 11.482 4.781 4.699 1.00 90.56 200 GLU A N 1
ATOM 1694 C CA . GLU A 1 200 ? 11.122 3.707 5.630 1.00 90.56 200 GLU A CA 1
ATOM 1695 C C . GLU A 1 200 ? 9.828 4.032 6.384 1.00 90.56 200 GLU A C 1
ATOM 1697 O O . GLU A 1 200 ? 8.931 3.191 6.470 1.00 90.56 200 GLU A O 1
ATOM 1702 N N . HIS A 1 201 ? 9.692 5.255 6.891 1.00 91.12 201 HIS A N 1
ATOM 1703 C CA . HIS A 1 201 ? 8.497 5.687 7.605 1.00 91.12 201 HIS A CA 1
ATOM 1704 C C . HIS A 1 201 ? 7.258 5.739 6.707 1.00 91.12 201 HIS A C 1
ATOM 1706 O O . HIS A 1 201 ? 6.186 5.290 7.124 1.00 91.12 201 HIS A O 1
ATOM 1712 N N . PHE A 1 202 ? 7.396 6.195 5.462 1.00 90.38 202 PHE A N 1
ATOM 1713 C CA . PHE A 1 202 ? 6.321 6.147 4.471 1.00 90.38 202 PHE A CA 1
ATOM 1714 C C . PHE A 1 202 ? 5.850 4.709 4.198 1.00 90.38 202 PHE A C 1
ATOM 1716 O O . PHE A 1 202 ? 4.656 4.402 4.307 1.00 90.38 202 PHE A O 1
ATOM 1723 N N . ARG A 1 203 ? 6.793 3.795 3.944 1.00 93.38 203 ARG A N 1
ATOM 1724 C CA . ARG A 1 203 ? 6.540 2.359 3.727 1.00 93.38 203 ARG A CA 1
ATOM 1725 C C . ARG A 1 203 ? 5.915 1.705 4.954 1.00 93.38 203 ARG A C 1
ATOM 1727 O O . ARG A 1 203 ? 4.973 0.922 4.828 1.00 93.38 203 ARG A O 1
ATOM 1734 N N . ARG A 1 204 ? 6.374 2.081 6.149 1.00 94.44 204 ARG A N 1
ATOM 1735 C CA . ARG A 1 204 ? 5.827 1.636 7.437 1.00 94.44 204 ARG A CA 1
ATOM 1736 C C . ARG A 1 204 ? 4.378 2.093 7.630 1.00 94.44 204 ARG A C 1
ATOM 1738 O O . ARG A 1 204 ? 3.581 1.333 8.178 1.00 94.44 204 ARG A O 1
ATOM 1745 N N . GLY A 1 205 ? 4.015 3.289 7.160 1.00 94.38 205 GLY A N 1
ATOM 1746 C CA . GLY A 1 205 ? 2.636 3.792 7.166 1.00 94.38 205 GLY A CA 1
ATOM 1747 C C . GLY A 1 205 ? 1.702 2.942 6.301 1.00 94.38 205 GLY A C 1
ATOM 1748 O O . GLY A 1 205 ? 0.663 2.479 6.775 1.00 94.38 205 GLY A O 1
ATOM 1749 N N . ILE A 1 206 ? 2.116 2.651 5.064 1.00 94.25 206 ILE A N 1
ATOM 1750 C CA . ILE A 1 206 ? 1.387 1.751 4.151 1.00 94.25 206 ILE A CA 1
ATOM 1751 C C . ILE A 1 206 ? 1.251 0.352 4.760 1.00 94.25 206 ILE A C 1
ATOM 1753 O O . ILE A 1 206 ? 0.153 -0.216 4.816 1.00 94.25 206 ILE A O 1
ATOM 1757 N N . PHE A 1 207 ? 2.369 -0.190 5.249 1.00 96.19 207 PHE A N 1
ATOM 1758 C CA . PHE A 1 207 ? 2.410 -1.506 5.866 1.00 96.19 207 PHE A CA 1
ATOM 1759 C C . PHE A 1 207 ? 1.467 -1.589 7.062 1.00 96.19 207 PHE A C 1
ATOM 1761 O O . PHE A 1 207 ? 0.757 -2.581 7.184 1.00 96.19 207 PHE A O 1
ATOM 1768 N N . ARG A 1 208 ? 1.377 -0.549 7.903 1.00 96.44 208 ARG A N 1
ATOM 1769 C CA . ARG A 1 208 ? 0.454 -0.541 9.045 1.00 96.44 208 ARG A CA 1
ATOM 1770 C C . ARG A 1 208 ? -0.992 -0.723 8.630 1.00 96.44 208 ARG A C 1
ATOM 1772 O O . ARG A 1 208 ? -1.666 -1.574 9.203 1.00 96.44 208 ARG A O 1
ATOM 1779 N N . VAL A 1 209 ? -1.462 0.023 7.631 1.00 94.75 209 VAL A N 1
ATOM 1780 C CA . VAL A 1 209 ? -2.853 -0.095 7.167 1.00 94.75 209 VAL A CA 1
ATOM 1781 C C . VAL A 1 209 ? -3.151 -1.535 6.740 1.00 94.75 209 VAL A C 1
ATOM 1783 O O . VAL A 1 209 ? -4.159 -2.112 7.148 1.00 94.75 209 VAL A O 1
ATOM 1786 N N . LYS A 1 210 ? -2.249 -2.155 5.973 1.00 94.69 210 LYS A N 1
ATOM 1787 C CA . LYS A 1 210 ? -2.408 -3.541 5.506 1.00 94.69 210 LYS A CA 1
ATOM 1788 C C . LYS A 1 210 ? -2.249 -4.570 6.627 1.00 94.69 210 LYS A C 1
ATOM 1790 O O . LYS A 1 210 ? -3.007 -5.538 6.682 1.00 94.69 210 LYS A O 1
ATOM 1795 N N . TRP A 1 211 ? -1.310 -4.357 7.540 1.00 95.88 211 TRP A N 1
ATOM 1796 C CA . TRP A 1 211 ? -1.082 -5.201 8.707 1.00 95.88 211 TRP A CA 1
ATOM 1797 C C . TRP A 1 211 ? -2.317 -5.257 9.610 1.00 95.88 211 TRP A C 1
ATOM 1799 O O . TRP A 1 211 ? -2.752 -6.343 9.992 1.00 95.88 211 TRP A O 1
ATOM 1809 N N . GLU A 1 212 ? -2.955 -4.116 9.875 1.00 93.94 212 GLU A N 1
ATOM 1810 C CA . GLU A 1 212 ? -4.182 -4.062 10.672 1.00 93.94 212 GLU A CA 1
ATOM 1811 C C . GLU A 1 212 ? -5.311 -4.904 10.055 1.00 93.94 212 GLU A C 1
ATOM 1813 O O . GLU A 1 212 ? -6.020 -5.614 10.775 1.00 93.94 212 GLU A O 1
ATOM 1818 N N . VAL A 1 213 ? -5.450 -4.878 8.725 1.00 92.75 213 VAL A N 1
ATOM 1819 C CA . VAL A 1 213 ? -6.415 -5.713 7.992 1.00 92.75 213 VAL A CA 1
ATOM 1820 C C . VAL A 1 213 ? -6.087 -7.198 8.154 1.00 92.75 213 VAL A C 1
ATOM 1822 O O . VAL A 1 213 ? -6.984 -7.990 8.455 1.00 92.75 213 VAL A O 1
ATOM 1825 N N . ILE A 1 214 ? -4.814 -7.578 8.006 1.00 93.56 214 ILE A N 1
ATOM 1826 C CA . ILE A 1 214 ? -4.348 -8.963 8.177 1.00 93.56 214 ILE A CA 1
ATOM 1827 C C . ILE A 1 214 ? -4.676 -9.467 9.586 1.00 93.56 214 ILE A C 1
ATOM 1829 O O . ILE A 1 214 ? -5.243 -10.553 9.740 1.00 93.56 214 ILE A O 1
ATOM 1833 N N . VAL A 1 215 ? -4.368 -8.675 10.615 1.00 92.25 215 VAL A N 1
ATOM 1834 C CA . VAL A 1 215 ? -4.633 -9.031 12.013 1.00 92.25 215 VAL A CA 1
ATOM 1835 C C . VAL A 1 215 ? -6.130 -9.202 12.251 1.00 92.25 215 VAL A C 1
ATOM 1837 O O . VAL A 1 215 ? -6.558 -10.250 12.737 1.00 92.25 215 VAL A O 1
ATOM 1840 N N . GLN A 1 216 ? -6.954 -8.231 11.849 1.00 90.25 216 GLN A N 1
ATOM 1841 C CA . GLN A 1 216 ? -8.406 -8.314 12.026 1.00 90.25 216 GLN A CA 1
ATOM 1842 C C . GLN A 1 216 ? -9.032 -9.493 11.264 1.00 90.25 216 GLN A C 1
ATOM 1844 O O . GLN A 1 216 ? -9.956 -10.134 11.772 1.00 90.25 216 GLN A O 1
ATOM 1849 N N . HIS A 1 217 ? -8.551 -9.809 10.059 1.00 92.00 217 HIS A N 1
ATOM 1850 C CA . HIS A 1 217 ? -9.005 -10.981 9.306 1.00 92.00 217 HIS A CA 1
ATOM 1851 C C . HIS A 1 217 ? -8.628 -12.285 10.014 1.00 92.00 217 HIS A C 1
ATOM 1853 O O . HIS A 1 217 ? -9.472 -13.164 10.190 1.00 92.00 217 HIS A O 1
ATOM 1859 N N . ASN A 1 218 ? -7.392 -12.398 10.499 1.00 92.94 218 ASN A N 1
ATOM 1860 C CA . ASN A 1 218 ? -6.929 -13.582 11.224 1.00 92.94 218 ASN A CA 1
ATOM 1861 C C . ASN A 1 218 ? -7.649 -13.769 12.568 1.00 92.94 218 ASN A C 1
ATOM 1863 O O . ASN A 1 218 ? -7.869 -14.899 13.001 1.00 92.94 218 ASN A O 1
ATOM 1867 N N . GLU A 1 219 ? -8.112 -12.693 13.204 1.00 92.12 219 GLU A N 1
ATOM 1868 C CA . GLU A 1 219 ? -9.019 -12.793 14.349 1.00 92.12 219 GLU A CA 1
ATOM 1869 C C . GLU A 1 219 ? -10.376 -13.396 13.977 1.00 92.12 219 GLU A C 1
ATOM 1871 O O . GLU A 1 219 ? -10.906 -14.215 14.730 1.00 92.12 219 GLU A O 1
ATOM 1876 N N . LYS A 1 220 ? -10.946 -13.017 12.825 1.00 91.81 220 LYS A N 1
ATOM 1877 C CA . LYS A 1 220 ? -12.174 -13.640 12.302 1.00 91.81 220 LYS A CA 1
ATOM 1878 C C . LYS A 1 220 ? -11.939 -15.117 11.987 1.00 91.81 220 LYS A C 1
ATOM 1880 O O . LYS A 1 220 ? -12.799 -15.940 12.296 1.00 91.81 220 LYS A O 1
ATOM 1885 N N . TYR A 1 221 ? -10.769 -15.461 11.445 1.00 93.00 221 TYR A N 1
ATOM 1886 C CA . TYR A 1 221 ? -10.380 -16.850 11.191 1.00 93.00 221 TYR A CA 1
ATOM 1887 C C . TYR A 1 221 ? -10.331 -17.659 12.489 1.00 93.00 221 TYR A C 1
ATOM 1889 O O . TYR A 1 221 ? -10.933 -18.724 12.577 1.00 93.00 221 TYR A O 1
ATOM 1897 N N . ASN A 1 222 ? -9.681 -17.132 13.531 1.00 93.06 222 ASN A N 1
ATOM 1898 C CA . ASN A 1 222 ? -9.580 -17.808 14.828 1.00 93.06 222 ASN A CA 1
ATOM 1899 C C . ASN A 1 222 ? -10.952 -18.000 15.502 1.00 93.06 222 ASN A C 1
ATOM 1901 O O . ASN A 1 222 ? -11.117 -18.903 16.316 1.00 93.06 222 ASN A O 1
ATOM 1905 N N . LYS A 1 223 ? -11.946 -17.177 15.145 1.00 95.31 223 LYS A N 1
ATOM 1906 C CA . LYS A 1 223 ? -13.352 -17.324 15.559 1.00 95.31 223 LYS A CA 1
ATOM 1907 C C . LYS A 1 223 ? -14.172 -18.251 14.649 1.00 95.31 223 LYS A C 1
ATOM 1909 O O . LYS A 1 223 ? -15.371 -18.390 14.868 1.00 95.31 223 LYS A O 1
ATOM 1914 N N . GLY A 1 224 ? -13.572 -18.830 13.608 1.00 94.44 224 GLY A N 1
ATOM 1915 C CA . GLY A 1 224 ? -14.253 -19.680 12.627 1.00 94.44 224 GLY A CA 1
ATOM 1916 C C . GLY A 1 224 ? -15.205 -18.935 11.684 1.00 94.44 224 GLY A C 1
ATOM 1917 O O . GLY A 1 224 ? -16.033 -19.567 11.036 1.00 94.44 224 GLY A O 1
ATOM 1918 N N . GLN A 1 225 ? -15.122 -17.602 11.600 1.00 94.75 225 GLN A N 1
ATOM 1919 C CA . GLN A 1 225 ? -15.990 -16.792 10.728 1.00 94.75 225 GLN A CA 1
ATOM 1920 C C . GLN A 1 225 ? -15.523 -16.782 9.268 1.00 94.75 225 GLN A C 1
ATOM 1922 O O . GLN A 1 225 ? -16.300 -16.473 8.369 1.00 94.75 225 GLN A O 1
ATOM 1927 N N . VAL A 1 226 ? -14.249 -17.097 9.035 1.00 94.94 226 VAL A N 1
ATOM 1928 C CA . VAL A 1 226 ? -13.641 -17.239 7.708 1.00 94.94 226 VAL A CA 1
ATOM 1929 C C . VAL A 1 226 ? -12.773 -18.496 7.687 1.00 94.94 226 VAL A C 1
ATOM 1931 O O . VAL A 1 226 ? -12.258 -18.913 8.722 1.00 94.94 226 VAL A O 1
ATOM 1934 N N . SER A 1 227 ? -12.609 -19.099 6.510 1.00 93.88 227 SER A N 1
ATOM 1935 C CA . SER A 1 227 ? -11.938 -20.396 6.323 1.00 93.88 227 SER A CA 1
ATOM 1936 C C . SER A 1 227 ? -10.451 -20.308 5.964 1.00 93.88 227 SER A C 1
ATOM 1938 O O . SER A 1 227 ? -9.812 -21.335 5.759 1.00 93.88 227 SER A O 1
ATOM 1940 N N . TRP A 1 228 ? -9.886 -19.103 5.868 1.00 93.25 228 TRP A N 1
ATOM 1941 C CA . TRP A 1 228 ? -8.507 -18.881 5.429 1.00 93.25 228 TRP A CA 1
ATOM 1942 C C . TRP A 1 228 ? -7.835 -17.752 6.218 1.00 93.25 228 TRP A C 1
ATOM 1944 O O . TRP A 1 228 ? -8.514 -16.859 6.730 1.00 93.25 228 TRP A O 1
ATOM 1954 N N . LYS A 1 229 ? -6.500 -17.789 6.306 1.00 90.38 229 LYS A N 1
ATOM 1955 C CA . LYS A 1 229 ? -5.677 -16.763 6.963 1.00 90.38 229 LYS A CA 1
ATOM 1956 C C . LYS A 1 229 ? -5.019 -15.842 5.940 1.00 90.38 229 LYS A C 1
ATOM 1958 O O . LYS A 1 229 ? -4.625 -16.286 4.865 1.00 90.38 229 LYS A O 1
ATOM 1963 N N . MET A 1 230 ? -4.844 -14.584 6.319 1.00 89.75 230 MET A N 1
ATOM 1964 C CA . MET A 1 230 ? -4.002 -13.625 5.610 1.00 89.75 230 MET A CA 1
ATOM 1965 C C . MET A 1 230 ? -2.585 -13.630 6.193 1.00 89.75 230 MET A C 1
ATOM 1967 O O . MET A 1 230 ? -2.388 -13.904 7.377 1.00 89.75 230 MET A O 1
ATOM 1971 N N . GLY A 1 231 ? -1.603 -13.279 5.370 1.00 91.44 231 GLY A N 1
ATOM 1972 C CA . GLY A 1 231 ? -0.221 -13.070 5.790 1.00 91.44 231 GLY A CA 1
ATOM 1973 C C . GLY A 1 231 ? 0.425 -11.957 4.976 1.00 91.44 231 GLY A C 1
ATOM 1974 O O . GLY A 1 231 ? -0.041 -11.638 3.880 1.00 91.44 231 GLY A O 1
ATOM 1975 N N . SER A 1 232 ? 1.488 -11.367 5.517 1.00 90.62 232 SER A N 1
ATOM 1976 C CA . SER A 1 232 ? 2.313 -10.412 4.781 1.00 90.62 232 SER A CA 1
ATOM 1977 C C . SER A 1 232 ? 3.049 -11.109 3.627 1.00 90.62 232 SER A C 1
ATOM 1979 O O . SER A 1 232 ? 3.479 -12.262 3.720 1.00 90.62 232 SER A O 1
ATOM 1981 N N . ASN A 1 233 ? 3.167 -10.400 2.509 1.00 88.19 233 ASN A N 1
ATOM 1982 C CA . ASN A 1 233 ? 3.892 -10.789 1.299 1.00 88.19 233 ASN A CA 1
ATOM 1983 C C . ASN A 1 233 ? 4.772 -9.630 0.790 1.00 88.19 233 ASN A C 1
ATOM 1985 O O . ASN A 1 233 ? 4.696 -8.526 1.325 1.00 88.19 233 ASN A O 1
ATOM 1989 N N . ASN A 1 234 ? 5.534 -9.845 -0.289 1.00 85.56 234 ASN A N 1
ATOM 1990 C CA . ASN A 1 234 ? 6.454 -8.867 -0.896 1.00 85.56 234 ASN A CA 1
ATOM 1991 C C . ASN A 1 234 ? 5.788 -7.588 -1.459 1.00 85.56 234 ASN A C 1
ATOM 1993 O O . ASN A 1 234 ? 6.443 -6.828 -2.160 1.00 85.56 234 ASN A O 1
ATOM 1997 N N . PHE A 1 235 ? 4.500 -7.354 -1.225 1.00 87.06 235 PHE A N 1
ATOM 1998 C CA . PHE A 1 235 ? 3.763 -6.168 -1.674 1.00 87.06 235 PHE A CA 1
ATOM 1999 C C . PHE A 1 235 ? 3.008 -5.494 -0.515 1.00 87.06 235 PHE A C 1
ATOM 2001 O O . PHE A 1 235 ? 2.143 -4.636 -0.723 1.00 87.06 235 PHE A O 1
ATOM 2008 N N . THR A 1 236 ? 3.269 -5.909 0.730 1.00 90.81 236 THR A N 1
ATOM 2009 C CA . THR A 1 236 ? 2.531 -5.411 1.907 1.00 90.81 236 THR A CA 1
ATOM 2010 C C . THR A 1 236 ? 2.849 -3.945 2.212 1.00 90.81 236 THR A C 1
ATOM 2012 O O . THR A 1 236 ? 2.033 -3.257 2.804 1.00 90.81 236 THR A O 1
ATOM 2015 N N . ASP A 1 237 ? 3.990 -3.437 1.770 1.00 91.75 237 ASP A N 1
ATOM 2016 C CA . ASP A 1 237 ? 4.467 -2.054 1.917 1.00 91.75 237 ASP A CA 1
ATOM 2017 C C . ASP A 1 237 ? 4.276 -1.199 0.648 1.00 91.75 237 ASP A C 1
ATOM 2019 O O . ASP A 1 237 ? 4.778 -0.078 0.563 1.00 91.75 237 ASP A O 1
ATOM 2023 N N . TRP A 1 238 ? 3.570 -1.727 -0.354 1.00 87.25 238 TRP A N 1
ATOM 2024 C CA . TRP A 1 238 ? 3.354 -1.047 -1.634 1.00 87.25 238 TRP A CA 1
ATOM 2025 C C . TRP A 1 238 ? 2.012 -0.332 -1.708 1.00 87.25 238 TRP A C 1
ATOM 2027 O O . TRP A 1 238 ? 1.033 -0.784 -1.111 1.00 87.25 238 TRP A O 1
ATOM 2037 N N . THR A 1 239 ? 1.918 0.717 -2.507 1.00 85.31 239 THR A N 1
ATOM 2038 C CA . THR A 1 239 ? 0.633 1.292 -2.911 1.00 85.31 239 THR A CA 1
ATOM 2039 C C . THR A 1 239 ? -0.049 0.422 -3.980 1.00 85.31 239 THR A C 1
ATOM 2041 O O . THR A 1 239 ? 0.572 -0.453 -4.600 1.00 85.31 239 THR A O 1
ATOM 2044 N N . GLY A 1 240 ? -1.351 0.608 -4.186 1.00 78.50 240 GLY A N 1
ATOM 2045 C CA . GLY A 1 240 ? -2.097 -0.036 -5.268 1.00 78.50 240 GLY A CA 1
ATOM 2046 C C . GLY A 1 240 ? -1.591 0.385 -6.648 1.00 78.50 240 GLY A C 1
ATOM 2047 O O . GLY A 1 240 ? -1.488 -0.457 -7.548 1.00 78.50 240 GLY A O 1
ATOM 2048 N N . ASP A 1 241 ? -1.201 1.650 -6.803 1.00 75.38 241 ASP A N 1
ATOM 2049 C CA . ASP A 1 241 ? -0.585 2.170 -8.026 1.00 75.38 241 ASP A CA 1
ATOM 2050 C C . ASP A 1 241 ? 0.808 1.556 -8.265 1.00 75.38 241 ASP A C 1
ATOM 2052 O O . ASP A 1 241 ? 1.129 1.177 -9.394 1.00 75.38 241 ASP A O 1
ATOM 2056 N N . GLU A 1 242 ? 1.631 1.376 -7.227 1.00 77.31 242 GLU A N 1
ATOM 2057 C CA . GLU A 1 242 ? 2.926 0.682 -7.325 1.00 77.31 242 GLU A CA 1
ATOM 2058 C C . GLU A 1 242 ? 2.755 -0.776 -7.737 1.00 77.31 242 GLU A C 1
ATOM 2060 O O . GLU A 1 242 ? 3.415 -1.242 -8.669 1.00 77.31 242 GLU A O 1
ATOM 2065 N N . PHE A 1 243 ? 1.815 -1.475 -7.102 1.00 75.88 243 PHE A N 1
ATOM 2066 C CA . PHE A 1 243 ? 1.484 -2.848 -7.461 1.00 75.88 243 PHE A CA 1
ATOM 2067 C C . PHE A 1 243 ? 1.009 -2.937 -8.912 1.00 75.88 243 PHE A C 1
ATOM 2069 O O . PHE A 1 243 ? 1.526 -3.731 -9.695 1.00 75.88 243 PHE A O 1
ATOM 2076 N N . SER A 1 244 ? 0.086 -2.069 -9.317 1.00 68.94 244 SER A N 1
ATOM 2077 C CA . SER A 1 244 ? -0.448 -2.068 -10.679 1.00 68.94 244 SER A CA 1
ATOM 2078 C C . SER A 1 244 ? 0.619 -1.707 -11.718 1.00 68.94 244 SER A C 1
ATOM 2080 O O . SER A 1 244 ? 0.693 -2.319 -12.782 1.00 68.94 244 SER A O 1
ATOM 2082 N N . SER A 1 245 ? 1.486 -0.741 -11.421 1.00 64.12 245 SER A N 1
ATOM 2083 C CA . SER A 1 245 ? 2.527 -0.290 -12.348 1.00 64.12 245 SER A CA 1
ATOM 2084 C C . SER A 1 245 ? 3.673 -1.288 -12.520 1.00 64.12 245 SER A C 1
ATOM 2086 O O . SER A 1 245 ? 4.222 -1.368 -13.617 1.00 64.12 245 SER A O 1
ATOM 2088 N N . HIS A 1 246 ? 4.021 -2.065 -11.494 1.00 60.06 246 HIS A N 1
ATOM 2089 C CA . HIS A 1 246 ? 5.154 -2.997 -11.563 1.00 60.06 246 HIS A CA 1
ATOM 2090 C C . HIS A 1 246 ? 4.735 -4.450 -11.793 1.00 60.06 246 HIS A C 1
ATOM 2092 O O . HIS A 1 246 ? 5.514 -5.213 -12.358 1.00 60.06 246 HIS A O 1
ATOM 2098 N N . VAL A 1 247 ? 3.519 -4.831 -11.392 1.00 63.53 247 VAL A N 1
ATOM 2099 C CA . VAL A 1 247 ? 3.016 -6.213 -11.492 1.00 63.53 247 VAL A CA 1
ATOM 2100 C C . VAL A 1 247 ? 1.966 -6.362 -12.594 1.00 63.53 247 VAL A C 1
ATOM 2102 O O . VAL A 1 247 ? 1.930 -7.397 -13.249 1.00 63.53 247 VAL A O 1
ATOM 2105 N N . MET A 1 248 ? 1.136 -5.341 -12.851 1.00 55.09 248 MET A N 1
ATOM 2106 C CA . MET A 1 248 ? 0.016 -5.439 -13.808 1.00 55.09 248 MET A CA 1
ATOM 2107 C C . MET A 1 248 ? 0.290 -4.809 -15.188 1.00 55.09 248 MET A C 1
ATOM 2109 O O . MET A 1 248 ? -0.590 -4.834 -16.051 1.00 55.09 248 MET A O 1
ATOM 2113 N N . ARG A 1 249 ? 1.482 -4.246 -15.448 1.00 48.62 249 ARG A N 1
ATOM 2114 C CA . ARG A 1 249 ? 1.835 -3.720 -16.783 1.00 48.62 249 ARG A CA 1
ATOM 2115 C C . ARG A 1 249 ? 2.260 -4.838 -17.749 1.00 48.62 249 ARG A C 1
ATOM 2117 O O . ARG A 1 249 ? 3.104 -5.653 -17.385 1.00 48.62 249 ARG A O 1
ATOM 2124 N N . PRO A 1 250 ? 1.833 -4.803 -19.027 1.00 42.97 250 PRO A N 1
ATOM 2125 C CA . PRO A 1 250 ? 2.625 -5.388 -20.107 1.00 42.97 250 PRO A CA 1
ATOM 2126 C C . PRO A 1 250 ? 3.970 -4.643 -20.170 1.00 42.97 250 PRO A C 1
ATOM 2128 O O . PRO A 1 250 ? 3.980 -3.409 -20.194 1.00 42.97 250 PRO A O 1
ATOM 2131 N N . ARG A 1 251 ? 5.105 -5.358 -20.138 1.00 43.66 251 ARG A N 1
ATOM 2132 C CA . ARG A 1 251 ? 6.445 -4.738 -20.058 1.00 43.66 251 ARG A CA 1
ATOM 2133 C C . ARG A 1 251 ? 6.674 -3.719 -21.199 1.00 43.66 251 ARG A C 1
ATOM 2135 O O . ARG A 1 251 ? 6.303 -4.002 -22.340 1.00 43.66 251 ARG A O 1
ATOM 2142 N N . PRO A 1 252 ? 7.297 -2.551 -20.930 1.00 38.12 252 PRO A N 1
ATOM 2143 C CA . PRO A 1 252 ? 7.711 -1.630 -21.985 1.00 38.12 252 PRO A CA 1
ATOM 2144 C C . PRO A 1 252 ? 8.754 -2.301 -22.890 1.00 38.12 252 PRO A C 1
ATOM 2146 O O . PRO A 1 252 ? 9.664 -2.966 -22.398 1.00 38.12 252 PRO A O 1
ATOM 2149 N N . ARG A 1 253 ? 8.611 -2.119 -24.213 1.00 35.03 253 ARG A N 1
ATOM 2150 C CA . ARG A 1 253 ? 9.606 -2.551 -25.207 1.00 35.03 253 ARG A CA 1
ATOM 2151 C C . ARG A 1 253 ? 10.972 -1.984 -24.824 1.00 35.03 253 ARG A C 1
ATOM 2153 O O . ARG A 1 253 ? 11.079 -0.791 -24.542 1.00 35.03 253 ARG A O 1
ATOM 2160 N N . SER A 1 254 ? 11.986 -2.844 -24.811 1.00 35.75 254 SER A N 1
ATOM 2161 C CA . SER A 1 254 ? 13.381 -2.463 -24.623 1.00 35.75 254 SER A CA 1
ATOM 2162 C C . SER A 1 254 ? 13.734 -1.347 -25.615 1.00 35.75 254 SER A C 1
ATOM 2164 O O . SER A 1 254 ? 13.573 -1.502 -26.824 1.00 35.75 254 SER A O 1
ATOM 2166 N N . ILE A 1 255 ? 14.157 -0.187 -25.098 1.00 40.19 255 ILE A N 1
ATOM 2167 C CA . ILE A 1 255 ? 14.776 0.856 -25.917 1.00 40.19 255 ILE A CA 1
ATOM 2168 C C . ILE A 1 255 ? 16.107 0.260 -26.356 1.00 40.19 255 ILE A C 1
ATOM 2170 O O . ILE A 1 255 ? 17.030 0.126 -25.553 1.00 40.19 255 ILE A O 1
ATOM 2174 N N . THR A 1 256 ? 16.177 -0.173 -27.609 1.00 36.75 256 THR A N 1
ATOM 2175 C CA . THR A 1 256 ? 17.443 -0.486 -28.258 1.00 36.75 256 THR A CA 1
ATOM 2176 C C . THR A 1 256 ? 18.285 0.783 -28.215 1.00 36.75 256 THR A C 1
ATOM 2178 O O . THR A 1 256 ? 17.898 1.787 -28.815 1.00 36.75 256 THR A O 1
ATOM 2181 N N . LEU A 1 257 ? 19.402 0.759 -27.486 1.00 35.31 257 LEU A N 1
ATOM 2182 C CA . LEU A 1 257 ? 20.476 1.717 -27.715 1.00 35.31 257 LEU A CA 1
ATOM 2183 C C . LEU A 1 257 ? 20.892 1.526 -29.174 1.00 35.31 257 LEU A C 1
ATOM 2185 O O . LEU A 1 257 ? 21.400 0.469 -29.541 1.00 35.31 257 LEU A O 1
ATOM 2189 N N . SER A 1 258 ? 20.567 2.499 -30.019 1.00 37.03 258 SER A N 1
ATOM 2190 C CA . SER A 1 258 ? 21.173 2.614 -31.335 1.00 37.03 258 SER A CA 1
ATOM 2191 C C . SER A 1 258 ? 22.647 2.929 -31.109 1.00 37.03 258 SER A C 1
ATOM 2193 O O . SER A 1 258 ? 22.979 4.033 -30.679 1.00 37.03 258 SER A O 1
ATOM 2195 N N . GLU A 1 259 ? 23.506 1.941 -31.327 1.00 39.00 259 GLU A N 1
ATOM 2196 C CA . GLU A 1 259 ? 24.921 2.187 -31.582 1.00 39.00 259 GLU A CA 1
ATOM 2197 C C . GLU A 1 259 ? 25.013 2.851 -32.968 1.00 39.00 259 GLU A C 1
ATOM 2199 O O . GLU A 1 259 ? 24.687 2.224 -33.978 1.00 39.00 259 GLU A O 1
ATOM 2204 N N . GLU A 1 260 ? 25.366 4.140 -32.988 1.00 41.25 260 GLU A N 1
ATOM 2205 C CA . GLU A 1 260 ? 26.058 4.779 -34.118 1.00 41.25 260 GLU A CA 1
ATOM 2206 C C . GLU A 1 260 ? 27.571 4.653 -33.912 1.00 41.25 260 GLU A C 1
ATOM 2208 O O . GLU A 1 260 ? 28.020 4.821 -32.751 1.00 41.25 260 GLU A O 1
#

Foldseek 3Di:
DDDDDDDPDPPPPDDDPVQPLVNVLVVLCVVLVDDAQDPVRVVLLSVQLVVLVVVQVVVVVCVVVVVDVDHDDDDNCSSPDPVLLVCLQEDPDPCLCVCVVVLVVLCVVLVDDDPDLLRVLLLSLQLLQLVVVQVVVVVCVVVVVDVDHDDDDNCSSDAPLRCCVPPVVDPDDDDPVVLVVLLVVLCVVSVHDYPDSSRVSSLSNQLVNLVVVQVVVVVCVVVVVDVDHDDDDSCSSDHPCSCCVSPVDPDDHDPPPPDD

Solvent-accessible surface area (backbone atoms only — not comparable to full-atom values): 15490 Å² total; per-residue (Å²): 140,82,85,82,82,82,76,84,73,86,70,81,86,69,78,91,62,84,74,49,67,69,57,53,51,52,48,49,30,64,77,62,69,61,80,63,92,41,74,68,53,39,54,55,33,50,52,37,28,47,56,42,49,53,52,34,52,55,47,35,50,36,26,75,71,64,77,42,95,61,77,64,76,90,55,87,68,34,50,51,51,74,64,56,52,45,46,72,53,51,49,86,53,86,69,82,57,78,52,50,71,58,48,54,48,49,31,64,75,64,68,60,82,61,99,43,68,49,55,40,24,20,32,48,19,31,28,51,54,44,50,52,50,32,52,54,46,34,55,36,26,79,71,64,77,42,96,62,75,64,76,90,57,96,58,43,56,46,47,73,65,54,48,36,43,76,75,63,70,43,84,82,70,79,59,65,66,56,52,52,51,55,50,53,49,49,32,64,77,63,68,57,57,61,90,45,68,47,54,43,26,21,34,48,19,30,25,45,57,49,48,53,51,33,52,55,47,35,54,36,25,78,69,66,76,41,96,62,76,62,76,88,56,100,60,44,52,49,53,72,65,54,46,42,64,75,71,66,51,83,80,79,76,78,81,74,79,78,83,126

Sequence (260 aa):
MKGFFTFIAFGAVLAFAAADFESEWAQFKVQYNRHYATPQEEAFRKELFRKTWEMVQEHNAKYVRGEVTWQMGINDFADWTSEEKKRLNGVISSYSFTFDAEWENFKNEYKRQYPNAEEEAYRRGIFTIAMENIRDHNKKFDKGEVTWKMGVNNFTDLTQNEFASTHLMRQKKLSEEQFRADWEDFKGKFGRQYENSVEEHFRRGIFRVKWEVIVQHNEKYNKGQVSWKMGSNNFTDWTGDEFSSHVMRPRPRSITLSEE

Nearest PDB structures (foldseek):
  3qt4-assembly1_A  TM=9.120E-01  e=1.095E-02  Tenebrio molitor
  3qj3-assembly2_B  TM=8.587E-01  e=9.929E-03  Tenebrio molitor
  7qbo-assembly1_P  TM=8.456E-01  e=2.280E-02  Homo sapiens
  5z5o-assembly1_B-2  TM=7.690E-01  e=3.057E-02  Homo sapiens
  2c0y-assembly1_A  TM=8.288E-01  e=4.521E-02  Homo sapiens

Mean predicted aligned error: 14.44 Å

Organism: Dolopus genitalis (NCBI:txid2488630)